Protein AF-A0A951QG27-F1 (afdb_monomer_lite)

InterPro domains:
  IPR000595 Cyclic nucleotide-binding domain [PF00027] (158-244)
  IPR000595 Cyclic nucleotide-binding domain [PS50042] (150-240)
  IPR000595 Cyclic nucleotide-binding domain [SM00100] (140-259)
  IPR000595 Cyclic nucleotide-binding domain [cd00038] (150-251)
  IPR002645 STAS domain [PF01740] (6-98)
  IPR002645 STAS domain [PS50801] (1-115)
  IPR014710 RmlC-like jelly roll fold [G3DSA:2.60.120.10] (129-272)
  IPR018490 Cyclic nucleotide-binding domain superfamily [SSF51206] (145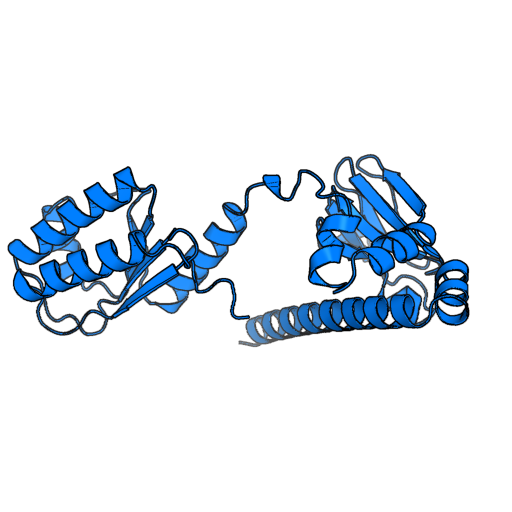-258)
  IPR036513 STAS domain superfamily [G3DSA:3.30.750.24] (1-121)
  IPR036513 STAS domain superfamily [SSF52091] (5-116)
  IPR052706 Membrane-associated Transporter-like [PTHR43310] (3-253)

Foldseek 3Di:
DPQPCQQEAEDEDAEEDAQVNLVVVVVVVVCSCPDPPTDHHAEYEYECQHYPYYDPRSLVSLVVVLVVCVVSNHAYEYECDDPRRVVSNVVSVSDDVPDPRYHYDHHDVVSVVVVVVVVVPVVDCVLLPFPPVLVVCCVLDVDSVLSVVLVVQKDKDWDAAFDWPDAAQAWLQKKKAFRHFKKWWWAQDPPRDIDTDDIDGHGDIDSPVCLVVRGGHNTIIGTHHGTMMIIGGPVSLVVCCVPPVVSSVSVVVVVVVNVVVVVVVVVVVVVVVVD

Sequence (275 aa):
MRTEGDQIYILELQGFLFFGTANKLLNQIRQRLSHPDLLPLKFLVFSFRAVTGLDSSAVLSFTKLKQIAQQQQLTLVFTHLSPTIQQQLQQGSVLQAEDALCQVFPDLDRGIEWCEEKILE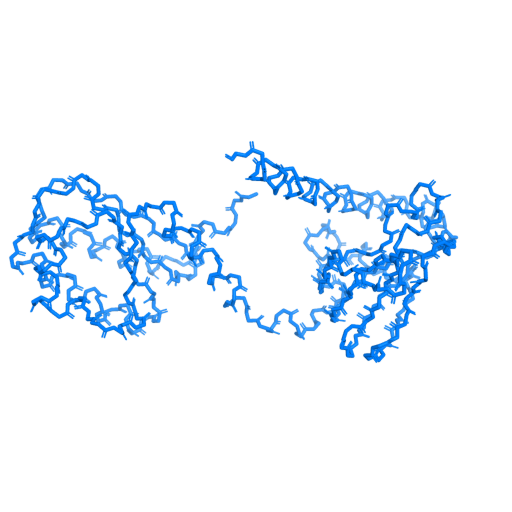DIPQRRRRALPLALQLDNLFTNTAHISGFMDYLEELDLEAGQLLFGQGDSADFLYLIEVGEVTLSSALETNQTRRLQSLGAGNLVGEMEFYLRAPHPTSAVVDQPSTLYRLSQDAAQDMRQKHPEIAATFQEFVIGTLSDRLTLTYRQVGELLQ

Structure (mmCIF, N/CA/C/O backbone):
data_AF-A0A951QG27-F1
#
_entry.id   AF-A0A951QG27-F1
#
loop_
_atom_site.group_PDB
_atom_site.id
_atom_site.type_symbol
_atom_site.label_atom_id
_atom_site.label_alt_id
_atom_site.label_comp_id
_atom_site.label_asym_id
_atom_site.label_entity_id
_atom_site.label_seq_id
_atom_site.pdbx_PDB_ins_code
_atom_site.Cartn_x
_atom_site.Cartn_y
_atom_site.Cartn_z
_atom_site.occupancy
_atom_site.B_iso_or_equiv
_atom_site.auth_seq_id
_atom_site.auth_comp_id
_atom_site.auth_asym_id
_atom_site.auth_atom_id
_atom_site.pdbx_PDB_model_num
ATOM 1 N N . MET A 1 1 ? 5.794 10.151 2.782 1.00 31.00 1 MET A N 1
ATOM 2 C CA . MET A 1 1 ? 4.793 9.785 3.814 1.00 31.00 1 MET A CA 1
ATOM 3 C C . MET A 1 1 ? 3.955 10.995 4.251 1.00 31.00 1 MET A C 1
ATOM 5 O O . MET A 1 1 ? 4.067 11.435 5.387 1.00 31.00 1 MET A O 1
ATOM 9 N N . ARG A 1 2 ? 3.147 11.593 3.363 1.00 29.91 2 ARG A N 1
ATOM 10 C CA . ARG A 1 2 ? 2.267 12.730 3.730 1.00 29.91 2 ARG A CA 1
ATOM 11 C C . ARG A 1 2 ? 0.827 12.617 3.218 1.00 29.91 2 ARG A C 1
ATOM 13 O O . ARG A 1 2 ? 0.026 13.471 3.552 1.00 29.91 2 ARG A O 1
ATOM 20 N N . THR A 1 3 ? 0.499 11.576 2.456 1.00 35.25 3 THR A N 1
ATOM 21 C CA . THR A 1 3 ? -0.775 11.466 1.725 1.00 35.25 3 THR A CA 1
ATOM 22 C C . THR A 1 3 ? -1.790 10.513 2.373 1.00 35.25 3 THR A C 1
ATOM 24 O O . THR A 1 3 ? -2.962 10.547 2.019 1.00 35.25 3 THR A O 1
ATOM 27 N N . GLU A 1 4 ? -1.381 9.682 3.338 1.00 45.66 4 GLU A N 1
ATOM 28 C CA . GLU A 1 4 ? -2.272 8.701 3.996 1.00 45.66 4 GLU A CA 1
ATOM 29 C C . GLU A 1 4 ? -2.943 9.249 5.269 1.00 45.66 4 GLU A C 1
ATOM 31 O O . GLU A 1 4 ? -4.034 8.811 5.634 1.00 45.66 4 GLU A O 1
ATOM 36 N N . GLY A 1 5 ? -2.367 10.294 5.877 1.00 51.66 5 GLY A N 1
ATOM 37 C CA . GLY A 1 5 ? -2.922 10.963 7.060 1.00 51.66 5 GLY A CA 1
ATOM 38 C C . GLY A 1 5 ? -4.223 11.741 6.818 1.00 51.66 5 GLY A C 1
ATOM 39 O O . GLY A 1 5 ? -4.834 12.196 7.778 1.00 51.66 5 GLY A O 1
ATOM 40 N N . ASP A 1 6 ? -4.679 11.883 5.569 1.00 65.50 6 ASP A N 1
ATOM 41 C CA . ASP A 1 6 ? -5.888 12.650 5.249 1.00 65.50 6 ASP A CA 1
ATOM 42 C C . ASP A 1 6 ? -7.189 11.856 5.463 1.00 65.50 6 ASP A C 1
ATOM 44 O O . ASP A 1 6 ? -8.241 12.467 5.649 1.00 65.50 6 ASP A O 1
ATOM 48 N N . GLN A 1 7 ? -7.157 10.516 5.484 1.00 81.25 7 GLN A N 1
ATOM 49 C CA . GLN A 1 7 ? -8.352 9.673 5.702 1.00 81.25 7 GLN A CA 1
ATOM 50 C C . GLN A 1 7 ? -8.583 9.297 7.178 1.00 81.25 7 GLN A C 1
ATOM 52 O O . GLN A 1 7 ? -9.670 8.824 7.529 1.00 81.25 7 GLN A O 1
ATOM 57 N N . ILE A 1 8 ? -7.582 9.523 8.036 1.00 87.62 8 ILE A N 1
ATOM 58 C CA . ILE A 1 8 ? -7.634 9.309 9.486 1.00 87.62 8 ILE A CA 1
ATOM 59 C C . ILE A 1 8 ? -7.719 10.676 10.159 1.00 87.62 8 ILE A C 1
ATOM 61 O O . ILE A 1 8 ? -6.852 11.522 9.966 1.00 87.62 8 ILE A O 1
ATOM 65 N N . TYR A 1 9 ? -8.739 10.905 10.984 1.00 88.44 9 TYR A N 1
ATOM 66 C CA . TYR A 1 9 ? -8.825 12.133 11.771 1.00 88.44 9 TYR A CA 1
ATOM 67 C C . TYR A 1 9 ? -8.685 11.847 13.259 1.00 88.44 9 TYR A C 1
ATOM 69 O O . TYR A 1 9 ? -9.564 11.249 13.881 1.00 88.44 9 TYR A O 1
ATOM 77 N N . ILE A 1 10 ? -7.553 12.285 13.811 1.00 89.12 10 ILE A N 1
ATOM 78 C CA . ILE A 1 10 ? -7.178 12.080 15.208 1.00 89.12 10 ILE A CA 1
ATOM 79 C C . ILE A 1 10 ? -7.663 13.264 16.045 1.00 89.12 10 ILE A C 1
ATOM 81 O O . ILE A 1 10 ? -7.406 14.427 15.731 1.00 89.12 10 ILE A O 1
ATOM 85 N N . LEU A 1 11 ? -8.364 12.953 17.129 1.00 88.31 11 LEU A N 1
ATOM 86 C CA . LEU A 1 11 ? -8.966 13.895 18.058 1.00 88.31 11 LEU A CA 1
ATOM 87 C C . LEU A 1 11 ? -8.449 13.600 19.464 1.00 88.31 11 LEU A C 1
ATOM 89 O O . LEU A 1 11 ? -8.812 12.604 20.096 1.00 88.31 11 LEU A O 1
ATOM 93 N N . GLU A 1 12 ? -7.600 14.491 19.964 1.00 88.12 12 GLU A N 1
ATOM 94 C CA . GLU A 1 12 ? -7.117 14.436 21.339 1.00 88.12 12 GLU A CA 1
ATOM 95 C C . GLU A 1 12 ? -8.136 15.075 22.277 1.00 88.12 12 GLU A C 1
ATOM 97 O O . GLU A 1 12 ? -8.367 16.287 22.257 1.00 88.12 12 GLU A O 1
ATOM 102 N N . LEU A 1 13 ? -8.770 14.248 23.104 1.00 89.88 13 LEU A N 1
ATOM 103 C CA . LEU A 1 13 ? -9.761 14.699 24.066 1.00 89.88 13 LEU A CA 1
ATOM 104 C C . LEU A 1 13 ? -9.081 14.979 25.406 1.00 89.88 13 LEU A C 1
ATOM 106 O O . LEU A 1 13 ? -8.191 14.248 25.844 1.00 89.88 13 LEU A O 1
ATOM 110 N N . GLN A 1 14 ? -9.507 16.053 26.066 1.00 89.00 14 GLN A N 1
ATOM 111 C CA . GLN A 1 14 ? -8.873 16.525 27.293 1.00 89.00 14 GLN A CA 1
ATOM 112 C C . GLN A 1 14 ? -9.911 16.956 28.329 1.00 89.00 14 GLN A C 1
ATOM 114 O O . GLN A 1 14 ? -10.950 17.533 27.995 1.00 89.00 14 GLN A O 1
ATOM 119 N N . GLY A 1 15 ? -9.590 16.714 29.599 1.00 90.81 15 GLY A N 1
ATOM 120 C CA . GLY A 1 15 ? -10.392 17.123 30.746 1.00 90.81 15 GLY A CA 1
ATOM 121 C C . GLY A 1 15 ? -11.664 16.296 30.928 1.00 90.81 15 GLY A C 1
ATOM 122 O O . GLY A 1 15 ? -11.756 15.144 30.510 1.00 90.81 15 GLY A O 1
ATOM 123 N N . PHE A 1 16 ? -12.651 16.887 31.597 1.00 90.56 16 PHE A N 1
ATOM 124 C CA . PHE A 1 16 ? -13.955 16.262 31.790 1.00 90.56 16 PHE A CA 1
ATOM 125 C C . PHE A 1 16 ? -14.856 16.561 30.587 1.00 90.56 16 PHE A C 1
ATOM 127 O O . PHE A 1 16 ? -15.031 17.727 30.221 1.00 90.56 16 PHE A O 1
ATOM 134 N N . LEU A 1 17 ? -15.438 15.530 29.968 1.00 88.62 17 LEU A N 1
ATOM 135 C CA . LEU A 1 17 ? -16.300 15.710 28.801 1.00 88.62 17 LEU A CA 1
ATOM 136 C C . LEU A 1 17 ? -17.766 15.821 29.220 1.00 88.62 17 LEU A C 1
ATOM 138 O O . LEU A 1 17 ? -18.314 14.966 29.913 1.00 88.62 17 LEU A O 1
ATOM 142 N N . PHE A 1 18 ? -18.398 16.879 28.727 1.00 85.00 18 PHE A N 1
ATOM 143 C CA . PHE A 1 18 ? -19.802 17.216 28.932 1.00 85.00 18 PHE A CA 1
ATOM 144 C C . PHE A 1 18 ? -20.379 17.812 27.642 1.00 85.00 18 PHE A C 1
ATOM 146 O O . PHE A 1 18 ? -19.660 18.003 26.655 1.00 85.00 18 PHE A O 1
ATOM 153 N N . PHE A 1 19 ? -21.666 18.155 27.652 1.00 69.50 19 PHE A N 1
ATOM 154 C CA . PHE A 1 19 ? -22.431 18.641 26.498 1.00 69.50 19 PHE A CA 1
ATOM 155 C C . PHE A 1 19 ? -21.700 19.681 25.637 1.00 69.50 19 PHE A C 1
ATOM 157 O O . PHE A 1 19 ? -21.705 19.585 24.412 1.00 69.50 19 PHE A O 1
ATOM 164 N N . GLY A 1 20 ? -21.059 20.676 26.258 1.00 68.00 20 GLY A N 1
ATOM 165 C CA . GLY A 1 20 ? -20.381 21.759 25.542 1.00 68.00 20 GLY A CA 1
ATOM 166 C C . GLY A 1 20 ? -19.172 21.274 24.743 1.00 68.00 20 GLY A C 1
ATOM 167 O O . GLY A 1 20 ? -19.033 21.601 23.565 1.00 68.00 20 GLY A O 1
ATOM 168 N N . THR A 1 21 ? -18.319 20.462 25.364 1.00 74.81 21 THR A N 1
ATOM 169 C CA . THR A 1 21 ? -17.126 19.897 24.718 1.00 74.81 21 THR A CA 1
ATOM 170 C C . THR A 1 21 ? -17.515 18.865 23.661 1.00 74.81 21 THR A C 1
ATOM 172 O O . THR A 1 21 ? -16.974 18.873 22.558 1.00 74.81 21 THR A O 1
ATOM 175 N N . ALA A 1 22 ? -18.523 18.038 23.945 1.00 73.94 22 ALA A N 1
ATOM 176 C CA . ALA A 1 22 ? -18.978 17.003 23.025 1.00 73.94 22 ALA A CA 1
ATOM 177 C C . ALA A 1 22 ? -19.732 17.567 21.801 1.00 73.94 22 ALA A C 1
ATOM 179 O O . ALA A 1 22 ? -19.586 17.052 20.695 1.00 73.94 22 ALA A O 1
ATOM 180 N N . ASN A 1 23 ? -20.474 18.672 21.943 1.00 71.69 23 ASN A N 1
ATOM 181 C CA . ASN A 1 23 ? -21.065 19.357 20.786 1.00 71.69 23 ASN A CA 1
ATOM 182 C C . ASN A 1 23 ? -20.024 20.071 19.924 1.00 71.69 23 ASN A C 1
ATOM 184 O O . ASN A 1 23 ? -20.163 20.085 18.702 1.00 71.69 23 ASN A O 1
ATOM 188 N N . LYS A 1 24 ? -18.983 20.656 20.532 1.00 75.50 24 LYS A N 1
ATOM 189 C CA . LYS A 1 24 ? -17.853 21.205 19.768 1.00 75.50 24 LYS A CA 1
ATOM 190 C C . LYS A 1 24 ? -17.183 20.110 18.940 1.00 75.50 24 LYS A C 1
ATOM 192 O O . LYS A 1 24 ? -16.991 20.312 17.746 1.00 75.50 24 LYS A O 1
ATOM 197 N N . LEU A 1 25 ? -16.948 18.944 19.545 1.00 80.06 25 LEU A N 1
ATOM 198 C CA . LEU A 1 25 ? -16.434 17.755 18.866 1.00 80.06 25 LEU A CA 1
ATOM 199 C C . LEU A 1 25 ? -17.327 17.343 17.683 1.00 80.06 25 LEU A C 1
ATOM 201 O O . LEU A 1 25 ? -16.844 17.207 16.563 1.00 80.06 25 LEU A O 1
ATOM 205 N N . LEU A 1 26 ? -18.641 17.216 17.897 1.00 78.00 26 LEU A N 1
ATOM 206 C CA . LEU A 1 26 ? -19.592 16.877 16.830 1.00 78.00 26 LEU A CA 1
ATOM 207 C C . LEU A 1 26 ? -19.578 17.891 15.678 1.00 78.00 26 LEU A C 1
ATOM 209 O O . LEU A 1 26 ? -19.613 17.497 14.513 1.00 78.00 26 LEU A O 1
ATOM 213 N N . ASN A 1 27 ? -19.528 19.189 15.982 1.00 78.94 27 ASN A N 1
ATOM 214 C CA . ASN A 1 27 ? -19.494 20.236 14.960 1.00 78.94 27 ASN A CA 1
ATOM 215 C C . ASN A 1 27 ? -18.178 20.228 14.176 1.00 78.94 27 ASN A C 1
ATOM 217 O O . ASN A 1 27 ? -18.207 20.347 12.954 1.00 78.94 27 ASN A O 1
ATOM 221 N N . GLN A 1 28 ? -17.050 20.027 14.858 1.00 83.19 28 GLN A N 1
ATOM 222 C CA . GLN A 1 28 ? -15.733 19.902 14.236 1.00 83.19 28 GLN A CA 1
ATOM 223 C C . GLN A 1 28 ? -15.680 18.708 13.273 1.00 83.19 28 GLN A C 1
ATOM 225 O O . GLN A 1 28 ? -15.223 18.843 12.140 1.00 83.19 28 GLN A O 1
ATOM 230 N N . ILE A 1 29 ? -16.227 17.559 13.682 1.00 83.19 29 ILE A N 1
ATOM 231 C CA . ILE A 1 29 ? -16.313 16.370 12.826 1.00 83.19 29 ILE A CA 1
ATOM 232 C C . ILE A 1 29 ? -17.214 16.639 11.616 1.00 83.19 29 ILE A C 1
ATOM 234 O O . ILE A 1 29 ? -16.824 16.345 10.491 1.00 83.19 29 ILE A O 1
ATOM 238 N N . ARG A 1 30 ? -18.389 17.254 11.808 1.00 81.44 30 ARG A N 1
ATOM 239 C CA . ARG A 1 30 ? -19.285 17.609 10.692 1.00 81.44 30 ARG A CA 1
ATOM 240 C C . ARG A 1 30 ? -18.613 18.530 9.679 1.00 81.44 30 ARG A C 1
ATOM 242 O O . ARG A 1 30 ? -18.735 18.282 8.486 1.00 81.44 30 ARG A O 1
ATOM 249 N N . GLN A 1 31 ? -17.884 19.544 10.147 1.00 80.81 31 GLN A N 1
ATOM 250 C CA . GLN A 1 31 ? -17.131 20.448 9.277 1.00 80.81 31 GLN A CA 1
ATOM 251 C C . GLN A 1 31 ? -16.061 19.700 8.475 1.00 80.81 31 GLN A C 1
ATOM 253 O O . GLN A 1 31 ? -15.964 19.903 7.265 1.00 80.81 31 GLN A O 1
ATOM 258 N N . ARG A 1 32 ? -15.310 18.793 9.119 1.00 80.69 32 ARG A N 1
ATOM 259 C CA . ARG A 1 32 ? -14.306 17.955 8.446 1.00 80.69 32 ARG A CA 1
ATOM 260 C C . ARG A 1 32 ? -14.928 17.039 7.392 1.00 80.69 32 ARG A C 1
ATOM 262 O O . ARG A 1 32 ? -14.339 16.884 6.325 1.00 80.69 32 ARG A O 1
ATOM 269 N N . LEU A 1 33 ? -16.091 16.451 7.669 1.00 79.19 33 LEU A N 1
ATOM 270 C CA . LEU A 1 33 ? -16.795 15.569 6.729 1.00 79.19 33 LEU A CA 1
ATOM 271 C C . LEU A 1 33 ? -17.355 16.319 5.514 1.00 79.19 33 LEU A C 1
ATOM 273 O O . LEU A 1 33 ? -17.446 15.742 4.438 1.00 79.19 33 LEU A O 1
ATOM 277 N N . SER A 1 34 ? -17.708 17.597 5.666 1.00 76.31 34 SER A N 1
ATOM 278 C CA . SER A 1 34 ? -18.224 18.432 4.574 1.00 76.31 34 SER A CA 1
ATOM 279 C C . SER A 1 34 ? -17.146 19.162 3.763 1.00 76.31 34 SER A C 1
ATOM 281 O O . SER A 1 34 ? -17.493 19.963 2.897 1.00 76.31 34 SER A O 1
ATOM 283 N N . HIS A 1 35 ? -15.859 18.965 4.065 1.00 73.69 35 HIS A N 1
ATOM 284 C CA . HIS A 1 35 ? -14.785 19.724 3.424 1.00 73.69 35 HIS A CA 1
ATOM 285 C C . HIS A 1 35 ? -14.515 19.199 1.998 1.00 73.69 35 HIS A C 1
ATOM 287 O O . HIS A 1 35 ? -14.105 18.047 1.867 1.00 73.69 35 HIS A O 1
ATOM 293 N N . PRO A 1 36 ? -14.705 20.011 0.938 1.00 67.12 36 PRO A N 1
ATOM 294 C CA . PRO A 1 36 ? -14.679 19.535 -0.450 1.00 67.12 36 PRO A CA 1
ATOM 295 C C . PRO A 1 36 ? -13.280 19.150 -0.952 1.00 67.12 36 PRO A C 1
ATOM 297 O O . PRO A 1 36 ? -13.162 18.262 -1.787 1.00 67.12 36 PRO A O 1
ATOM 300 N N . ASP A 1 37 ? -12.230 19.786 -0.423 1.00 70.38 37 ASP A N 1
ATOM 301 C CA . ASP A 1 37 ? -10.850 19.588 -0.899 1.00 70.38 37 ASP A CA 1
ATOM 302 C C . ASP A 1 37 ? -10.087 18.464 -0.175 1.00 70.38 37 ASP A C 1
ATOM 304 O O . ASP A 1 37 ? -8.906 18.251 -0.437 1.00 70.38 37 ASP A O 1
ATOM 308 N N . LEU A 1 38 ? -10.728 17.769 0.772 1.00 66.94 38 LEU A N 1
ATOM 309 C CA . LEU A 1 38 ? -10.090 16.711 1.557 1.00 66.94 38 LEU A CA 1
ATOM 310 C C . LEU A 1 38 ? -10.612 15.340 1.143 1.00 66.94 38 LEU A C 1
ATOM 312 O O . LEU A 1 38 ? -11.786 15.182 0.809 1.00 66.94 38 LEU A O 1
ATOM 316 N N . LEU A 1 39 ? -9.752 14.324 1.244 1.00 69.06 39 LEU A N 1
ATOM 317 C CA . LEU A 1 39 ? -10.176 12.945 1.030 1.00 69.06 39 LEU A CA 1
ATOM 318 C C . LEU A 1 39 ? -11.328 12.573 1.988 1.00 69.06 39 LEU A C 1
ATOM 320 O O . LEU A 1 39 ? -11.342 13.039 3.144 1.00 69.06 39 LEU A O 1
ATOM 324 N N . PRO A 1 40 ? -12.283 11.733 1.530 1.00 78.12 40 PRO A N 1
ATOM 325 C CA . PRO A 1 40 ? -13.331 11.191 2.381 1.00 78.12 40 PRO A CA 1
ATOM 326 C C . PRO A 1 40 ? -12.720 10.515 3.600 1.00 78.12 40 PRO A C 1
ATOM 328 O O . PRO A 1 40 ? -11.791 9.715 3.486 1.00 78.12 40 PRO A O 1
ATOM 331 N N . LEU A 1 41 ? -13.230 10.862 4.775 1.00 85.56 41 LEU A N 1
ATOM 332 C CA . LEU A 1 41 ? -12.755 10.260 6.006 1.00 85.56 41 LEU A CA 1
ATOM 333 C C . LEU A 1 41 ? -13.144 8.777 6.038 1.00 85.56 41 LEU A C 1
ATOM 335 O O . LEU A 1 41 ? -14.235 8.432 5.593 1.00 85.56 41 LEU A O 1
ATOM 339 N N . LYS A 1 42 ? -12.285 7.922 6.595 1.00 88.19 42 LYS A N 1
ATOM 340 C CA . LYS A 1 42 ? -12.616 6.521 6.901 1.00 88.19 42 LYS A CA 1
ATOM 341 C C . LYS A 1 42 ? -12.594 6.239 8.400 1.00 88.19 42 LYS A C 1
ATOM 343 O O . LYS A 1 42 ? -13.444 5.503 8.899 1.00 88.19 42 LYS A O 1
ATOM 348 N N . PHE A 1 43 ? -11.667 6.869 9.125 1.00 92.19 43 PHE A N 1
ATOM 349 C CA . PHE A 1 43 ? -11.437 6.603 10.544 1.00 92.19 43 PHE A CA 1
ATOM 350 C C . PHE A 1 43 ? -11.475 7.887 11.373 1.00 92.19 43 PHE A C 1
ATOM 352 O O . PHE A 1 43 ? -10.839 8.887 11.032 1.00 92.19 43 PHE A O 1
ATOM 359 N N . LEU A 1 44 ? -12.200 7.844 12.491 1.00 92.75 44 LEU A N 1
ATOM 360 C CA . LEU A 1 44 ? -12.149 8.850 13.553 1.00 92.75 44 LEU A CA 1
ATOM 361 C C . LEU A 1 44 ? -11.473 8.236 14.773 1.00 92.75 44 LEU A C 1
ATOM 363 O O . LEU A 1 44 ? -12.027 7.319 15.374 1.00 92.75 44 LEU A O 1
ATOM 367 N N . VAL A 1 45 ? -10.308 8.754 15.154 1.00 94.06 45 VAL A N 1
ATOM 368 C CA . VAL A 1 45 ? -9.524 8.229 16.276 1.00 94.06 45 VAL A CA 1
ATOM 369 C C . VAL A 1 45 ? -9.633 9.181 17.459 1.00 94.06 45 VAL A C 1
ATOM 371 O O . VAL A 1 45 ? -9.260 10.345 17.359 1.00 94.06 45 VAL A O 1
ATOM 374 N N . PHE A 1 46 ? -10.124 8.699 18.596 1.00 94.56 46 PHE A N 1
ATOM 375 C CA . PHE A 1 46 ? -10.277 9.474 19.824 1.00 94.56 46 PHE A CA 1
ATOM 376 C C . PHE A 1 46 ? -9.250 9.030 20.856 1.00 94.56 46 PHE A C 1
ATOM 378 O O . PHE A 1 46 ? -9.298 7.896 21.334 1.00 94.56 46 PHE A O 1
ATOM 385 N N . SER A 1 47 ? -8.368 9.944 21.251 1.00 93.50 47 SER A N 1
ATOM 386 C CA . SER A 1 47 ? -7.449 9.715 22.363 1.00 93.50 47 SER A CA 1
ATOM 387 C C . SER A 1 47 ? -8.063 10.207 23.669 1.00 93.50 47 SER A C 1
ATOM 389 O O . SER A 1 47 ? -8.305 11.403 23.833 1.00 93.50 47 SER A O 1
ATOM 391 N N . PHE A 1 48 ? -8.294 9.285 24.610 1.00 94.81 48 PHE A N 1
ATOM 392 C CA . PHE A 1 48 ? -8.809 9.579 25.954 1.00 94.81 48 PHE A CA 1
ATOM 393 C C . PHE A 1 48 ? -7.703 9.756 27.002 1.00 94.81 48 PHE A C 1
ATOM 395 O O . PHE A 1 48 ? -7.993 9.863 28.192 1.00 94.81 48 PHE A O 1
ATOM 402 N N . ARG A 1 49 ? -6.433 9.843 26.580 1.00 92.19 49 ARG A N 1
ATOM 403 C CA . ARG A 1 49 ? -5.264 9.882 27.477 1.00 92.19 49 ARG A CA 1
ATOM 404 C C . ARG A 1 49 ? -5.359 10.958 28.563 1.00 92.19 49 ARG A C 1
ATOM 406 O O . ARG A 1 49 ? -4.913 10.735 29.684 1.00 92.19 49 ARG A O 1
ATOM 413 N N . ALA A 1 50 ? -5.923 12.118 28.230 1.00 90.81 50 ALA A N 1
ATOM 414 C CA . ALA A 1 50 ? -6.082 13.250 29.140 1.00 90.81 50 ALA A CA 1
ATOM 415 C C . ALA A 1 50 ? -7.537 13.453 29.608 1.00 90.81 50 ALA A C 1
ATOM 417 O O . ALA A 1 50 ? -7.865 14.514 30.145 1.00 90.81 50 ALA A O 1
ATOM 418 N N . VAL A 1 51 ? -8.421 12.470 29.398 1.00 94.00 51 VAL A N 1
ATOM 419 C CA . VAL A 1 51 ? -9.829 12.544 29.804 1.00 94.00 51 VAL A CA 1
ATOM 420 C C . VAL A 1 51 ? -9.993 12.018 31.222 1.00 94.00 51 VAL A C 1
ATOM 422 O O . VAL A 1 51 ? -9.622 10.891 31.538 1.00 94.00 51 VAL A O 1
ATOM 425 N N . THR A 1 52 ? -10.592 12.834 32.085 1.00 92.69 52 THR A N 1
ATOM 426 C CA . THR A 1 52 ? -10.779 12.499 33.504 1.00 92.69 52 THR A CA 1
ATOM 427 C C . THR A 1 52 ? -12.145 11.885 33.804 1.00 92.69 52 THR A C 1
ATOM 429 O O . THR A 1 52 ? -12.310 11.244 34.840 1.00 92.69 52 THR A O 1
ATOM 432 N N . GLY A 1 53 ? -13.125 12.048 32.910 1.00 91.75 53 GLY A N 1
ATOM 433 C CA . GLY A 1 53 ? -14.457 11.463 33.051 1.00 91.75 53 GLY A CA 1
ATOM 434 C C . GLY A 1 53 ? -15.458 11.945 32.001 1.00 91.75 53 GLY A C 1
ATOM 435 O O . GLY A 1 53 ? -15.169 12.847 31.210 1.00 91.75 53 GLY A O 1
ATOM 436 N N . LEU A 1 54 ? -16.641 11.326 32.018 1.00 92.81 54 LEU A N 1
ATOM 437 C CA . LEU A 1 54 ? -17.785 11.629 31.157 1.00 92.81 54 LEU A CA 1
ATOM 438 C C . LEU A 1 54 ? -19.047 11.847 31.999 1.00 92.81 54 LEU A C 1
ATOM 440 O O . LEU A 1 54 ? -19.273 11.125 32.977 1.00 92.81 54 LEU A O 1
ATOM 444 N N . ASP A 1 55 ? -19.916 12.760 31.565 1.00 90.88 55 ASP A N 1
ATOM 445 C CA . ASP A 1 55 ? -21.313 12.795 32.005 1.00 90.88 55 ASP A CA 1
ATOM 446 C C . ASP A 1 55 ? -22.265 12.107 31.005 1.00 90.88 55 ASP A C 1
ATOM 448 O O . ASP A 1 55 ? -21.885 11.688 29.906 1.00 90.88 55 ASP A O 1
ATOM 452 N N . SER A 1 56 ? -23.543 12.003 31.378 1.00 88.44 56 SER A N 1
ATOM 453 C CA . SER A 1 56 ? -24.582 11.408 30.528 1.00 88.44 56 SER A CA 1
ATOM 454 C C . SER A 1 56 ? -24.766 12.152 29.200 1.00 88.44 56 SER A C 1
ATOM 456 O O . SER A 1 56 ? -25.098 11.542 28.184 1.00 88.44 56 SER A O 1
ATOM 458 N N . SER A 1 57 ? -24.518 13.461 29.170 1.00 87.88 57 SER A N 1
ATOM 459 C CA . SER A 1 57 ? -24.671 14.282 27.969 1.00 87.88 57 SER A CA 1
ATOM 460 C C . SER A 1 57 ? -23.548 14.053 26.947 1.00 87.88 57 SER A C 1
ATOM 462 O O . SER A 1 57 ? -23.802 14.043 25.736 1.00 87.88 57 SER A O 1
ATOM 464 N N . ALA A 1 58 ? -22.324 13.790 27.409 1.00 88.94 58 ALA A N 1
ATOM 465 C CA . ALA A 1 58 ? -21.210 13.375 26.566 1.00 88.94 58 ALA A CA 1
ATOM 466 C C . ALA A 1 58 ? -21.464 11.986 25.966 1.00 88.94 58 ALA A C 1
ATOM 468 O O . ALA A 1 58 ? -21.294 11.804 24.760 1.00 88.94 58 ALA A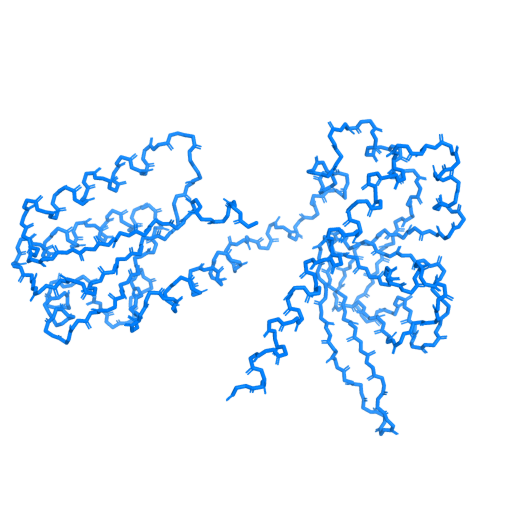 O 1
ATOM 469 N N . VAL A 1 59 ? -21.971 11.039 26.763 1.00 90.06 59 VAL A N 1
ATOM 470 C CA . VAL A 1 59 ? -22.352 9.698 26.282 1.00 90.06 59 VAL A CA 1
ATOM 471 C C . VAL A 1 59 ? -23.417 9.778 25.179 1.00 90.06 59 VAL A C 1
ATOM 473 O O . VAL A 1 59 ? -23.268 9.161 24.121 1.00 90.06 59 VAL A O 1
ATOM 476 N N . LEU A 1 60 ? -24.452 10.609 25.355 1.00 84.25 60 LEU A N 1
ATOM 477 C CA . LEU A 1 60 ? -25.462 10.855 24.315 1.00 84.25 60 LEU A CA 1
ATOM 478 C C . LEU A 1 60 ? -24.860 11.454 23.036 1.00 84.25 60 LEU A C 1
ATOM 480 O O . LEU A 1 60 ? -25.324 11.169 21.932 1.00 84.25 60 LEU A O 1
ATOM 484 N N . SER A 1 61 ? -23.823 12.280 23.163 1.00 86.06 61 SER A N 1
ATOM 485 C CA . SER A 1 61 ? -23.145 12.883 22.013 1.00 86.06 61 SER A CA 1
ATOM 486 C C . SER A 1 61 ? -22.342 11.848 21.223 1.00 86.06 61 SER A C 1
ATOM 488 O O . SER A 1 61 ? -22.441 11.821 19.999 1.00 86.06 61 SER A O 1
ATOM 490 N N . PHE A 1 62 ? -21.638 10.936 21.900 1.00 89.00 62 PHE A N 1
ATOM 491 C CA . PHE A 1 62 ? -20.991 9.793 21.245 1.00 89.00 62 PHE A CA 1
ATOM 492 C C . PHE A 1 62 ? -22.001 8.810 20.643 1.00 89.00 62 PHE A C 1
ATOM 494 O O . PHE A 1 62 ? -21.750 8.247 19.584 1.00 89.00 62 PHE A O 1
ATOM 501 N N . THR A 1 63 ? -23.182 8.668 21.249 1.00 88.19 63 THR A N 1
ATOM 502 C CA . THR A 1 63 ? -24.278 7.872 20.672 1.00 88.19 63 THR A CA 1
ATOM 503 C C . THR A 1 63 ? -24.740 8.464 19.337 1.00 88.19 63 THR A C 1
ATOM 505 O O . THR A 1 63 ? -24.867 7.753 18.343 1.00 88.19 63 THR A O 1
ATOM 508 N N . LYS A 1 64 ? -24.924 9.790 19.272 1.00 84.38 64 LYS A N 1
ATOM 509 C CA . LYS A 1 64 ? -25.226 10.494 18.013 1.00 84.38 64 LYS A CA 1
ATOM 510 C C . LYS A 1 64 ? -24.079 10.386 17.011 1.00 84.38 64 LYS A C 1
ATOM 512 O O . LYS A 1 64 ? -24.326 10.255 15.817 1.00 84.38 64 LYS A O 1
ATOM 517 N N . LEU A 1 65 ? -22.834 10.436 17.484 1.00 86.81 65 LEU A N 1
ATOM 518 C CA . LEU A 1 65 ? -21.662 10.282 16.629 1.00 86.81 65 LEU A CA 1
ATOM 519 C C . LEU A 1 65 ? -21.613 8.896 15.987 1.00 86.81 65 LEU A C 1
ATOM 521 O O . LEU A 1 65 ? -21.397 8.807 14.785 1.00 86.81 65 LEU A O 1
ATOM 525 N N . LYS A 1 66 ? -21.901 7.841 16.754 1.00 88.50 66 LYS A N 1
ATOM 526 C CA . LYS A 1 66 ? -22.028 6.472 16.245 1.00 88.50 66 LYS A CA 1
ATOM 527 C C . LYS A 1 66 ? -23.082 6.372 15.140 1.00 88.50 66 LYS A C 1
ATOM 529 O O . LYS A 1 66 ? -22.823 5.779 14.102 1.00 88.50 66 LYS A O 1
ATOM 534 N N . GLN A 1 67 ? -24.236 7.021 15.309 1.00 85.38 67 GLN A N 1
ATOM 535 C CA . GLN A 1 67 ? -25.276 7.063 14.270 1.00 85.38 67 GLN A CA 1
ATOM 536 C C . GLN A 1 67 ? -24.802 7.764 12.987 1.00 85.38 67 GLN A C 1
ATOM 538 O O . GLN A 1 67 ? -25.062 7.277 11.890 1.00 85.38 67 GLN A O 1
ATOM 543 N N . ILE A 1 68 ? -24.088 8.890 13.112 1.00 83.81 68 ILE A N 1
ATOM 544 C CA . ILE A 1 68 ? -23.504 9.598 11.960 1.00 83.81 68 ILE A CA 1
ATOM 545 C C . ILE A 1 68 ? -22.452 8.719 11.278 1.00 83.81 68 ILE A C 1
ATOM 547 O O . ILE A 1 68 ? -22.454 8.602 10.056 1.00 83.81 68 ILE A O 1
ATOM 551 N N . ALA A 1 69 ? -21.584 8.081 12.063 1.00 86.00 69 ALA A N 1
ATOM 552 C CA . ALA A 1 69 ? -20.542 7.195 11.566 1.00 86.00 69 ALA A CA 1
ATOM 553 C C . ALA A 1 69 ? -21.134 6.029 10.770 1.00 86.00 69 ALA A C 1
ATOM 555 O O . ALA A 1 69 ? -20.686 5.755 9.664 1.00 86.00 69 ALA A O 1
ATOM 556 N N . GLN A 1 70 ? -22.221 5.430 11.261 1.00 86.56 70 GLN A N 1
ATOM 557 C CA . GLN A 1 70 ? -22.927 4.361 10.561 1.00 86.56 70 GLN A CA 1
ATOM 558 C C . GLN A 1 70 ? -23.501 4.815 9.209 1.00 86.56 70 GLN A C 1
ATOM 560 O O . GLN A 1 70 ? -23.404 4.088 8.224 1.00 86.56 70 GLN A O 1
ATOM 565 N N . GLN A 1 71 ? -24.081 6.018 9.140 1.00 80.44 71 GLN A N 1
ATOM 566 C CA . GLN A 1 71 ? -24.627 6.575 7.894 1.00 80.44 71 GLN A CA 1
ATOM 567 C C . GLN A 1 71 ? -23.541 6.911 6.867 1.00 80.44 71 GLN A C 1
ATOM 569 O O . GLN A 1 71 ? -23.781 6.807 5.668 1.00 80.44 71 GLN A O 1
ATOM 574 N N . GLN A 1 72 ? -22.368 7.328 7.341 1.00 79.62 72 GLN A N 1
ATOM 575 C CA . GLN A 1 72 ? -21.235 7.757 6.519 1.00 79.62 72 GLN A CA 1
ATOM 576 C C . GLN A 1 72 ? -20.191 6.646 6.313 1.00 79.62 72 GLN A C 1
ATOM 578 O O . GLN A 1 72 ? -19.142 6.911 5.740 1.00 79.62 72 GLN A O 1
ATOM 583 N N . GLN A 1 73 ? -20.464 5.421 6.783 1.00 85.88 73 GLN A N 1
ATOM 584 C CA . GLN A 1 73 ? -19.550 4.269 6.726 1.00 85.88 73 GLN A CA 1
ATOM 585 C C . GLN A 1 73 ? -18.163 4.549 7.342 1.00 85.88 73 GLN A C 1
ATOM 587 O O . GLN A 1 73 ? -17.140 4.092 6.841 1.00 85.88 73 GLN A O 1
ATOM 592 N N . LEU A 1 74 ? -18.131 5.301 8.445 1.00 89.88 74 LEU A N 1
ATOM 593 C CA . LEU A 1 74 ? -16.917 5.633 9.192 1.00 89.88 74 LEU A CA 1
ATOM 594 C C . LEU A 1 74 ? -16.706 4.659 10.343 1.00 89.88 74 LEU A C 1
ATOM 596 O O . LEU A 1 74 ? -17.648 4.361 11.073 1.00 89.88 74 LEU A O 1
ATOM 600 N N . THR A 1 75 ? -15.459 4.272 10.589 1.00 93.25 75 THR A N 1
ATOM 601 C CA . THR A 1 75 ? -15.096 3.512 11.790 1.00 93.25 75 THR A CA 1
ATOM 602 C C . THR A 1 75 ? -14.644 4.459 12.901 1.00 93.25 75 THR A C 1
ATOM 604 O O . THR A 1 75 ? -13.842 5.372 12.680 1.00 93.25 75 THR A O 1
ATOM 607 N N . LEU A 1 76 ? -15.164 4.252 14.109 1.00 94.50 76 LEU A N 1
ATOM 608 C CA . LEU A 1 76 ? -14.771 4.975 15.314 1.00 94.50 76 LEU A CA 1
ATOM 609 C C . LEU A 1 76 ? -13.725 4.163 16.077 1.00 94.50 76 LEU A C 1
ATOM 611 O O . LEU A 1 76 ? -13.948 3.001 16.403 1.00 94.50 76 LEU A O 1
ATOM 615 N N . VAL A 1 77 ? -12.601 4.785 16.404 1.00 95.31 77 VAL A N 1
ATOM 616 C CA . VAL A 1 77 ? -11.487 4.146 17.100 1.00 95.31 77 VAL A CA 1
ATOM 617 C C . VAL A 1 77 ? -11.255 4.866 18.419 1.00 95.31 77 VAL A C 1
ATOM 619 O O . VAL A 1 77 ? -11.004 6.067 18.447 1.00 95.31 77 VAL A O 1
ATOM 622 N N . PHE A 1 78 ? -11.354 4.144 19.527 1.00 95.62 78 PHE A N 1
ATOM 623 C CA . PHE A 1 78 ? -11.192 4.678 20.874 1.00 95.62 78 PHE A CA 1
ATOM 624 C C . PHE A 1 78 ? -9.884 4.175 21.468 1.00 95.62 78 PHE A C 1
ATOM 626 O O . PHE A 1 78 ? -9.655 2.969 21.533 1.00 95.62 78 PHE A O 1
ATOM 633 N N . THR A 1 79 ? -9.042 5.089 21.940 1.00 95.12 79 THR A N 1
ATOM 634 C CA . THR A 1 79 ? -7.760 4.746 22.560 1.00 95.12 79 THR A CA 1
ATOM 635 C C . THR A 1 79 ? -7.679 5.303 23.973 1.00 95.12 79 THR A C 1
ATOM 637 O O . THR A 1 79 ? -8.305 6.321 24.282 1.00 95.12 79 THR A O 1
ATOM 640 N N . HIS A 1 80 ? -6.912 4.645 24.845 1.00 94.62 80 HIS A N 1
ATOM 641 C CA . HIS A 1 80 ? -6.698 5.069 26.235 1.00 94.62 80 HIS A CA 1
ATOM 642 C C . HIS A 1 80 ? -7.978 5.189 27.087 1.00 94.62 80 HIS A C 1
ATOM 644 O O . HIS A 1 80 ? -8.075 6.066 27.950 1.00 94.62 80 HIS A O 1
ATOM 650 N N . LEU A 1 81 ? -8.985 4.337 26.869 1.00 94.19 81 LEU A N 1
ATOM 651 C CA . LEU A 1 81 ? -10.170 4.338 27.732 1.00 94.19 81 LEU A CA 1
ATOM 652 C C . LEU A 1 81 ? -9.816 3.807 29.126 1.00 94.19 81 LEU A C 1
ATOM 654 O O . LEU A 1 81 ? -9.250 2.725 29.269 1.00 94.19 81 LEU A O 1
ATOM 658 N N . SER A 1 82 ? -10.209 4.538 30.169 1.00 94.50 82 SER A N 1
ATOM 659 C CA . SER A 1 82 ? -10.223 3.980 31.521 1.00 94.50 82 SER A CA 1
ATOM 660 C C . SER A 1 82 ? -11.381 2.980 31.669 1.00 94.50 82 SER A C 1
ATOM 662 O O . SER A 1 82 ? -12.408 3.143 30.999 1.00 94.50 82 SER A O 1
ATOM 664 N N . PRO A 1 83 ? -11.290 1.989 32.579 1.00 94.06 83 PRO A N 1
ATOM 665 C CA . PRO A 1 83 ? -12.367 1.018 32.791 1.00 94.06 83 PRO A CA 1
ATOM 666 C C . PRO A 1 83 ? -13.723 1.673 33.086 1.00 94.06 83 PRO A C 1
ATOM 668 O O . PRO A 1 83 ? -14.751 1.252 32.561 1.00 94.06 83 PRO A O 1
ATOM 671 N N . THR A 1 84 ? -13.721 2.757 33.868 1.00 94.19 84 THR A N 1
ATOM 672 C CA . THR A 1 84 ? -14.926 3.528 34.200 1.00 94.19 84 THR A CA 1
ATOM 673 C C . THR A 1 84 ? -15.551 4.165 32.962 1.00 94.19 84 THR A C 1
ATOM 675 O O . THR A 1 84 ? -16.753 4.041 32.741 1.00 94.19 84 THR A O 1
ATOM 678 N N . ILE A 1 85 ? -14.741 4.823 32.127 1.00 94.44 85 ILE A N 1
ATOM 679 C CA . ILE A 1 85 ? -15.211 5.485 30.905 1.00 94.44 85 ILE A CA 1
ATOM 680 C C . ILE A 1 85 ? -15.727 4.450 29.900 1.00 94.44 85 ILE A C 1
ATOM 682 O O . ILE A 1 85 ? -16.790 4.639 29.308 1.00 94.44 85 ILE A O 1
ATOM 686 N N . GLN A 1 86 ? -15.010 3.337 29.736 1.00 94.06 86 GLN A N 1
ATOM 687 C CA . GLN A 1 86 ? -15.435 2.242 28.869 1.00 94.06 86 GLN A CA 1
ATOM 688 C C . GLN A 1 86 ? -16.798 1.692 29.304 1.00 94.06 86 GLN A C 1
ATOM 690 O O . GLN A 1 86 ? -17.690 1.546 28.469 1.00 94.06 86 GLN A O 1
ATOM 695 N N . GLN A 1 87 ? -17.001 1.475 30.607 1.00 92.12 87 GLN A N 1
ATOM 696 C CA . GLN A 1 87 ? -18.280 1.022 31.152 1.00 92.12 87 GLN A CA 1
ATOM 697 C C . GLN A 1 87 ? -19.408 2.037 30.902 1.00 92.12 87 GLN A C 1
ATOM 699 O O . GLN A 1 87 ? -20.509 1.645 30.518 1.00 92.12 87 GLN A O 1
ATOM 704 N N . GLN A 1 88 ? -19.150 3.339 31.069 1.00 93.25 88 GLN A N 1
ATOM 705 C CA . GLN A 1 88 ? -20.139 4.387 30.784 1.00 93.25 88 GLN A CA 1
ATOM 706 C C . GLN A 1 88 ? -20.552 4.403 29.302 1.00 93.25 88 GLN A C 1
ATOM 708 O O . GLN A 1 88 ? -21.738 4.510 28.987 1.00 93.25 88 GLN A O 1
ATOM 713 N N . LEU A 1 89 ? -19.592 4.257 28.384 1.00 93.00 89 LEU A N 1
ATOM 714 C CA . LEU A 1 89 ? -19.862 4.180 26.946 1.00 93.00 89 LEU A CA 1
ATOM 715 C C . LEU A 1 89 ? -20.609 2.893 26.562 1.00 93.00 89 LEU A C 1
ATOM 717 O O . LEU A 1 89 ? -21.468 2.928 25.680 1.00 93.00 89 LEU A O 1
ATOM 721 N N . GLN A 1 90 ? -20.336 1.777 27.241 1.00 92.88 90 GLN A N 1
ATOM 722 C CA . GLN A 1 90 ? -21.072 0.522 27.060 1.00 92.88 90 GLN A CA 1
ATOM 723 C C . GLN A 1 90 ? -22.522 0.629 27.542 1.00 92.88 90 GLN A C 1
ATOM 725 O O . GLN A 1 90 ? -23.444 0.261 26.817 1.00 92.88 90 GLN A O 1
ATOM 730 N N . GLN A 1 91 ? -22.749 1.205 28.726 1.00 90.12 91 GLN A N 1
ATOM 731 C CA . GLN A 1 91 ? -24.097 1.473 29.245 1.00 90.12 91 GLN A CA 1
ATOM 732 C C . GLN A 1 91 ? -24.892 2.395 28.313 1.00 90.12 91 GLN A C 1
ATOM 734 O O . GLN A 1 91 ? -26.090 2.203 28.113 1.00 90.12 91 GLN A O 1
ATOM 739 N N . GLY A 1 92 ? -24.214 3.365 27.698 1.00 86.94 92 GLY A N 1
ATOM 740 C CA . GLY A 1 92 ? -24.779 4.248 26.683 1.00 86.94 92 GLY A CA 1
ATOM 741 C C . GLY A 1 92 ? -24.998 3.618 25.307 1.00 86.94 92 GLY A C 1
ATOM 742 O O . GLY A 1 92 ? -25.403 4.329 24.396 1.00 86.94 92 GLY A O 1
ATOM 743 N N . SER A 1 93 ? -24.716 2.322 25.122 1.00 86.00 93 SER A N 1
ATOM 744 C CA . SER A 1 93 ? -24.770 1.624 23.823 1.00 86.00 93 SER A CA 1
ATOM 745 C C . SER A 1 93 ? -23.844 2.201 22.736 1.00 86.00 93 SER A C 1
ATOM 747 O O . SER A 1 93 ? -23.993 1.897 21.548 1.00 86.00 93 SER A O 1
ATOM 749 N N . VAL A 1 94 ? -22.855 3.011 23.128 1.00 87.94 94 VAL A N 1
ATOM 750 C CA . VAL A 1 94 ? -21.806 3.498 22.222 1.00 87.94 94 VAL A CA 1
ATOM 751 C C . VAL A 1 94 ? -20.866 2.346 21.883 1.00 87.94 94 VAL A C 1
ATOM 753 O O . VAL A 1 94 ? -20.623 2.080 20.711 1.00 87.94 94 VAL A O 1
ATOM 756 N N . LEU A 1 95 ? -20.392 1.627 22.901 1.00 89.88 95 LEU A N 1
ATOM 757 C CA . LEU A 1 95 ? -19.545 0.448 22.738 1.00 89.88 95 LEU A CA 1
ATOM 758 C C . LEU A 1 95 ? -20.366 -0.812 23.004 1.00 89.88 95 LEU A C 1
ATOM 760 O O . LEU A 1 95 ? -21.055 -0.904 24.017 1.00 89.88 95 LEU A O 1
ATOM 764 N N . GLN A 1 96 ? -20.290 -1.788 22.110 1.00 84.19 96 GLN A N 1
ATOM 765 C CA . GLN A 1 96 ? -20.957 -3.079 22.262 1.00 84.19 96 GLN A CA 1
ATOM 766 C C . GLN A 1 96 ? -19.942 -4.193 22.009 1.00 84.19 96 GLN A C 1
ATOM 768 O O . GLN A 1 96 ? -18.958 -3.989 21.298 1.00 84.19 96 GLN A O 1
ATOM 773 N N . ALA A 1 97 ? -20.153 -5.354 22.632 1.00 66.38 97 ALA A N 1
ATOM 774 C CA . ALA A 1 97 ? -19.373 -6.535 22.291 1.00 66.38 97 ALA A CA 1
ATOM 775 C C . ALA A 1 97 ? -19.668 -6.879 20.823 1.00 66.38 97 ALA A C 1
ATOM 777 O O . ALA A 1 97 ? -20.837 -6.969 20.458 1.00 66.38 97 ALA A O 1
ATOM 778 N N . GLU A 1 98 ? -18.617 -7.015 20.009 1.00 64.69 98 GLU A N 1
ATOM 779 C CA . GLU A 1 98 ? -18.696 -7.350 18.573 1.00 64.69 98 GLU A CA 1
ATOM 780 C C . GLU A 1 98 ? -19.237 -6.228 17.662 1.00 64.69 98 GLU A C 1
ATOM 782 O O . GLU A 1 98 ? -19.835 -6.479 16.617 1.00 64.69 98 GLU A O 1
ATOM 787 N N . ASP A 1 99 ? -18.994 -4.965 18.022 1.00 75.94 99 ASP A N 1
ATOM 788 C CA . ASP A 1 99 ? -19.318 -3.826 17.161 1.00 75.94 99 ASP A CA 1
ATOM 789 C C . ASP A 1 99 ? -18.241 -3.601 16.087 1.00 75.94 99 ASP A C 1
ATOM 791 O O . ASP A 1 99 ? -17.143 -3.130 16.376 1.00 75.94 99 ASP A O 1
ATOM 795 N N . ALA A 1 100 ? -18.556 -3.898 14.824 1.00 75.44 100 ALA A N 1
ATOM 796 C CA . ALA A 1 100 ? -17.646 -3.633 13.708 1.00 75.44 100 ALA A CA 1
ATOM 797 C C . ALA A 1 100 ? -17.358 -2.128 13.518 1.00 75.44 100 ALA A C 1
ATOM 799 O O . ALA A 1 100 ? -16.294 -1.768 13.017 1.00 75.44 100 ALA A O 1
ATOM 800 N N . LEU A 1 101 ? -18.276 -1.250 13.942 1.00 88.50 101 LEU A N 1
ATOM 801 C CA . LEU A 1 101 ? -18.181 0.199 13.755 1.00 88.50 101 LEU A CA 1
ATOM 802 C C . LEU A 1 101 ? -17.266 0.875 14.787 1.00 88.50 101 LEU A C 1
ATOM 804 O O . LEU A 1 101 ? -16.759 1.966 14.528 1.00 88.50 101 LEU A O 1
ATOM 808 N N . CYS A 1 102 ? -17.073 0.255 15.953 1.00 92.81 102 CYS A N 1
ATOM 809 C CA . CYS A 1 102 ? -16.337 0.821 17.079 1.00 92.81 102 CYS A CA 1
ATOM 810 C C . CYS A 1 102 ? -15.200 -0.112 17.504 1.00 92.81 102 CYS A C 1
ATOM 812 O O . CYS A 1 102 ? -15.449 -1.177 18.061 1.00 92.81 102 CYS A O 1
ATOM 814 N N . GLN A 1 103 ? -13.956 0.326 17.335 1.00 93.81 103 GLN A N 1
ATOM 815 C CA . GLN A 1 103 ? -12.774 -0.411 17.780 1.00 93.81 103 GLN A CA 1
ATOM 816 C C . GLN A 1 103 ? -12.144 0.243 19.007 1.00 93.81 103 GLN A C 1
ATOM 818 O O . GLN A 1 103 ? -12.139 1.468 19.137 1.00 93.81 103 GLN A O 1
ATOM 823 N N . VAL A 1 104 ? -11.612 -0.570 19.920 1.00 94.19 104 VAL A N 1
ATOM 824 C CA . VAL A 1 104 ? -10.979 -0.099 21.158 1.00 94.19 104 VAL A CA 1
ATOM 825 C C . VAL A 1 104 ? -9.554 -0.626 21.234 1.00 94.19 104 VAL A C 1
ATOM 827 O O . VAL A 1 104 ? -9.339 -1.834 21.176 1.00 94.19 104 VAL A O 1
ATOM 830 N N . PHE A 1 105 ? -8.598 0.279 21.432 1.00 93.62 105 PHE A N 1
ATOM 831 C CA . PHE A 1 105 ? -7.178 -0.034 21.576 1.00 93.62 105 PHE A CA 1
ATOM 832 C C . PHE A 1 105 ? -6.616 0.553 22.876 1.00 93.62 105 PHE A C 1
ATOM 834 O O . PHE A 1 105 ? -7.135 1.546 23.395 1.00 93.62 105 PHE A O 1
ATOM 841 N N . PRO A 1 106 ? -5.555 -0.048 23.438 1.00 88.00 106 PRO A N 1
ATOM 842 C CA . PRO A 1 106 ? -4.978 0.433 24.691 1.00 88.00 106 PRO A CA 1
ATOM 843 C C . PRO A 1 106 ? -4.280 1.792 24.540 1.00 88.00 106 PRO A C 1
ATOM 845 O O . PRO A 1 106 ? -4.324 2.598 25.468 1.00 88.00 106 PRO A O 1
ATOM 848 N N . ASP A 1 107 ? -3.700 2.070 23.374 1.00 90.62 107 ASP A N 1
ATOM 849 C CA . ASP A 1 107 ? -2.918 3.272 23.085 1.00 90.62 107 ASP A CA 1
ATOM 850 C C . ASP A 1 107 ? -3.183 3.795 21.663 1.00 90.62 107 ASP A C 1
ATOM 852 O O . ASP A 1 107 ? -3.935 3.200 20.886 1.00 90.62 107 ASP A O 1
ATOM 856 N N . LEU A 1 108 ? -2.638 4.980 21.372 1.00 82.88 108 LEU A N 1
ATOM 857 C CA . LEU A 1 108 ? -2.869 5.680 20.110 1.00 82.88 108 LEU A CA 1
ATOM 858 C C . LEU A 1 108 ? -2.133 5.003 18.954 1.00 82.88 108 LEU A C 1
ATOM 860 O O . LEU A 1 108 ? -2.725 4.864 17.888 1.00 82.88 108 LEU A O 1
ATOM 864 N N . ASP A 1 109 ? -0.898 4.564 19.184 1.00 80.75 109 ASP A N 1
ATOM 865 C CA . ASP A 1 109 ? -0.033 3.997 18.150 1.00 80.75 109 ASP A CA 1
ATOM 866 C C . ASP A 1 109 ? -0.671 2.743 17.544 1.00 80.75 109 ASP A C 1
ATOM 868 O O . ASP A 1 109 ? -0.859 2.683 16.332 1.00 80.75 109 ASP A O 1
ATOM 872 N N . ARG A 1 110 ? -1.158 1.813 18.377 1.00 78.12 110 ARG A N 1
ATOM 873 C CA . ARG A 1 110 ? -1.876 0.613 17.906 1.00 78.12 110 ARG A CA 1
ATOM 874 C C . ARG A 1 110 ? -3.185 0.933 17.193 1.00 78.12 110 ARG A C 1
ATOM 876 O O . ARG A 1 110 ? -3.579 0.234 16.264 1.00 78.12 110 ARG A O 1
ATOM 883 N N . GLY A 1 111 ? -3.885 1.975 17.642 1.00 84.94 111 GLY A N 1
ATOM 884 C CA . GLY A 1 111 ? -5.103 2.434 16.980 1.00 84.94 111 GLY A CA 1
ATOM 885 C C . GLY A 1 111 ? -4.825 2.974 15.576 1.00 84.94 111 GLY A C 1
ATOM 886 O O . GLY A 1 111 ? -5.603 2.705 14.663 1.00 84.94 111 GLY A O 1
ATOM 887 N N . ILE A 1 112 ? -3.723 3.709 15.401 1.00 85.62 112 ILE A N 1
ATOM 888 C CA . ILE A 1 112 ? -3.278 4.222 14.099 1.00 85.62 112 ILE A CA 1
ATOM 889 C C . ILE A 1 112 ? -2.804 3.073 13.212 1.00 85.62 112 ILE A C 1
ATOM 891 O O . ILE A 1 112 ? -3.283 2.971 12.089 1.00 85.62 112 ILE A O 1
ATOM 895 N N . GLU A 1 113 ? -1.949 2.190 13.726 1.00 79.50 113 GLU A N 1
ATOM 896 C CA . GLU A 1 113 ? -1.430 1.024 13.001 1.00 79.50 113 GLU A CA 1
ATOM 897 C C . GLU A 1 113 ? -2.570 0.168 12.429 1.00 79.50 113 GLU A C 1
ATOM 899 O O . GLU A 1 113 ? -2.588 -0.146 11.240 1.00 79.50 113 GLU A O 1
ATOM 904 N N . TRP A 1 114 ? -3.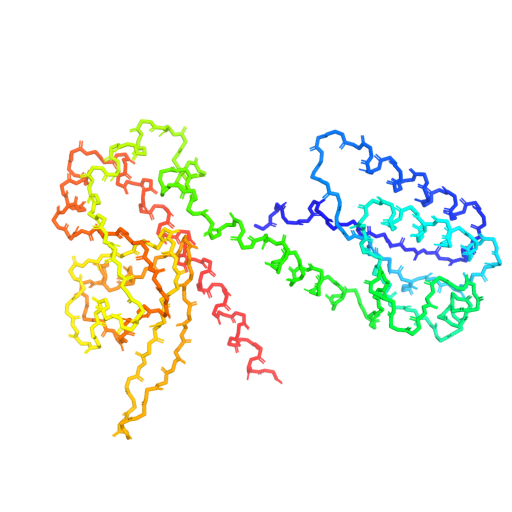598 -0.115 13.236 1.00 87.62 114 TRP A N 1
ATOM 905 C CA . TRP A 1 114 ? -4.785 -0.832 12.769 1.00 87.62 114 TRP A CA 1
ATOM 906 C C . TRP A 1 114 ? -5.568 -0.059 11.697 1.00 87.62 114 TRP A C 1
ATOM 908 O O . TRP A 1 114 ? -6.068 -0.655 10.744 1.00 87.62 114 TRP A O 1
ATOM 918 N N . CYS A 1 115 ? -5.695 1.267 11.827 1.00 86.81 115 CYS A N 1
ATOM 919 C CA . CYS A 1 115 ? -6.337 2.082 10.792 1.00 86.81 115 CYS A CA 1
ATOM 920 C C . CYS A 1 115 ? -5.554 2.017 9.482 1.00 86.81 115 CYS A C 1
ATOM 922 O O . CYS A 1 115 ? -6.166 1.888 8.429 1.00 86.81 115 CYS A O 1
ATOM 924 N N . GLU A 1 116 ? -4.226 2.105 9.534 1.00 80.81 116 GLU A N 1
ATOM 925 C CA . GLU A 1 116 ? -3.357 2.006 8.362 1.00 80.81 116 GLU A CA 1
ATOM 926 C C . GLU A 1 116 ? -3.504 0.635 7.698 1.00 80.81 116 GLU A C 1
ATOM 928 O O . GLU A 1 116 ? -3.786 0.573 6.503 1.00 80.81 116 GLU A O 1
ATOM 933 N N . GLU A 1 117 ? -3.452 -0.455 8.468 1.00 79.38 117 GLU A N 1
ATOM 934 C CA . GLU A 1 117 ? -3.698 -1.812 7.966 1.00 79.38 117 GLU A CA 1
ATOM 935 C C . GLU A 1 117 ? -5.074 -1.923 7.290 1.00 79.38 117 GLU A C 1
ATOM 937 O O . GLU A 1 117 ? -5.185 -2.437 6.177 1.00 79.38 117 GLU A O 1
ATOM 942 N N . LYS A 1 118 ? -6.130 -1.357 7.888 1.00 82.81 118 LYS A N 1
ATOM 943 C CA . LYS A 1 118 ? -7.473 -1.357 7.287 1.00 82.81 118 LYS A CA 1
ATOM 944 C C . LYS A 1 118 ? -7.616 -0.444 6.088 1.00 82.81 118 LYS A C 1
ATOM 946 O O . LYS A 1 118 ? -8.366 -0.776 5.175 1.00 82.81 118 LYS A O 1
ATOM 951 N N . ILE A 1 119 ? -6.912 0.682 6.045 1.00 78.12 119 ILE A N 1
ATOM 952 C CA . ILE A 1 119 ? -6.823 1.486 4.828 1.00 78.12 119 ILE A CA 1
ATOM 953 C C . ILE A 1 119 ? -6.162 0.652 3.744 1.00 78.12 119 ILE A C 1
ATOM 955 O O . ILE A 1 119 ? -6.672 0.679 2.636 1.00 78.12 119 ILE A O 1
ATOM 959 N N . LEU A 1 120 ? -5.108 -0.110 4.045 1.00 68.44 120 LEU A N 1
ATOM 960 C CA . LEU A 1 120 ? -4.440 -0.986 3.082 1.00 68.44 120 LEU A CA 1
ATOM 961 C C . LEU A 1 120 ? -5.327 -2.160 2.630 1.00 68.44 120 LEU A C 1
ATOM 963 O O . LEU A 1 120 ? -5.297 -2.511 1.453 1.00 68.44 120 LEU A O 1
ATOM 967 N N . GLU A 1 121 ? -6.153 -2.727 3.514 1.00 66.62 121 GLU A N 1
ATOM 968 C CA . GLU A 1 121 ? -7.148 -3.757 3.166 1.00 66.62 121 GLU A CA 1
ATOM 969 C C . GLU A 1 121 ? -8.321 -3.201 2.335 1.00 66.62 121 GLU A C 1
ATOM 971 O O . GLU A 1 121 ? -8.841 -3.882 1.448 1.00 66.62 121 GLU A O 1
ATOM 976 N N . ASP A 1 122 ? -8.747 -1.969 2.633 1.00 54.44 122 ASP A N 1
ATOM 977 C CA . ASP A 1 122 ? -9.867 -1.259 2.002 1.00 54.44 122 ASP A CA 1
ATOM 978 C C . ASP A 1 122 ? -9.403 -0.312 0.875 1.00 54.44 122 ASP A C 1
ATOM 980 O O . ASP A 1 122 ? -10.210 0.390 0.253 1.00 54.44 122 ASP A O 1
ATOM 984 N N . ILE A 1 123 ? -8.097 -0.305 0.559 1.00 48.38 123 ILE A N 1
ATOM 985 C CA . ILE A 1 123 ? -7.629 -0.128 -0.813 1.00 48.38 123 ILE A CA 1
ATOM 986 C C . ILE A 1 123 ? -8.260 -1.321 -1.494 1.00 48.38 123 ILE A C 1
ATOM 988 O O . ILE A 1 123 ? -7.831 -2.456 -1.273 1.00 48.38 123 ILE A O 1
ATOM 992 N N . PRO A 1 124 ? -9.316 -1.111 -2.285 1.00 38.47 124 PRO A N 1
ATOM 993 C CA . PRO A 1 124 ? -10.003 -2.250 -2.809 1.00 38.47 124 PRO A CA 1
ATOM 994 C C . PRO A 1 124 ? -8.971 -3.021 -3.633 1.00 38.47 124 PRO A C 1
ATOM 996 O O . PRO A 1 124 ? -8.123 -2.429 -4.315 1.00 38.47 124 PRO A O 1
ATOM 999 N N . GLN A 1 125 ? -9.156 -4.329 -3.732 1.00 39.66 125 GLN A N 1
ATOM 1000 C CA . GLN A 1 125 ? -8.652 -5.115 -4.858 1.00 39.66 125 GLN A CA 1
ATOM 1001 C C . GLN A 1 125 ? -9.001 -4.471 -6.236 1.00 39.66 125 GLN A C 1
ATOM 1003 O O . GLN A 1 125 ? -8.651 -4.997 -7.276 1.00 39.66 125 GLN A O 1
ATOM 1008 N N . ARG A 1 126 ? -9.648 -3.295 -6.298 1.00 36.22 126 ARG A N 1
ATOM 1009 C CA . ARG A 1 126 ? -9.727 -2.359 -7.429 1.00 36.22 126 ARG A CA 1
ATOM 1010 C C . ARG A 1 126 ? -8.406 -1.678 -7.821 1.00 36.22 126 ARG A C 1
ATOM 1012 O O . ARG A 1 126 ? -8.379 -1.153 -8.924 1.00 36.22 126 ARG A O 1
ATOM 1019 N N . ARG A 1 127 ? -7.317 -1.745 -7.038 1.00 40.19 127 ARG A N 1
ATOM 1020 C CA . ARG A 1 127 ? -5.945 -1.611 -7.596 1.00 40.19 127 ARG A CA 1
ATOM 1021 C C . ARG A 1 127 ? -5.433 -2.911 -8.251 1.00 40.19 127 ARG A C 1
ATOM 1023 O O . ARG A 1 127 ? -4.375 -2.894 -8.859 1.00 40.19 127 ARG A O 1
ATOM 1030 N N . ARG A 1 128 ? -6.196 -4.016 -8.192 1.00 40.00 128 ARG A N 1
ATOM 1031 C CA . ARG A 1 128 ? -6.016 -5.239 -9.010 1.00 40.00 128 ARG A CA 1
ATOM 1032 C C . ARG A 1 128 ? -6.951 -5.300 -10.232 1.00 40.00 128 ARG A C 1
ATOM 1034 O O . ARG A 1 128 ? -7.034 -6.333 -10.883 1.00 40.00 128 ARG A O 1
ATOM 1041 N N . ARG A 1 129 ? -7.626 -4.204 -10.603 1.00 38.62 129 ARG A N 1
ATOM 1042 C CA . ARG A 1 129 ? -7.849 -3.934 -12.033 1.00 38.62 129 ARG A CA 1
ATOM 1043 C C . ARG A 1 129 ? -6.661 -3.097 -12.459 1.00 38.62 129 ARG A C 1
ATOM 1045 O O . ARG A 1 129 ? -6.510 -2.013 -11.903 1.00 38.62 129 ARG A O 1
ATOM 1052 N N . ALA A 1 130 ? -5.842 -3.618 -13.374 1.00 43.09 130 ALA A N 1
ATOM 1053 C CA . ALA A 1 130 ? -4.790 -2.862 -14.039 1.00 43.09 130 ALA A CA 1
ATOM 1054 C C . ALA A 1 130 ? -5.325 -1.459 -14.336 1.00 43.09 130 ALA A C 1
ATOM 1056 O O . ALA A 1 130 ? -6.187 -1.287 -15.199 1.00 43.09 130 ALA A O 1
ATOM 1057 N N . LEU A 1 131 ? -4.852 -0.438 -13.627 1.00 46.22 131 LEU A N 1
ATOM 1058 C CA . LEU A 1 131 ? -4.575 0.766 -14.385 1.00 46.22 131 LEU A CA 1
ATOM 1059 C C . LEU A 1 131 ? -3.500 0.310 -15.371 1.00 46.22 131 LEU A C 1
ATOM 1061 O O . LEU A 1 131 ? -2.522 -0.271 -14.881 1.00 46.22 131 LEU A O 1
ATOM 1065 N N . PRO A 1 132 ? -3.691 0.488 -16.695 1.00 58.12 132 PRO A N 1
ATOM 1066 C CA . PRO A 1 132 ? -2.624 0.251 -17.652 1.00 58.12 132 PRO A CA 1
ATOM 1067 C C . PRO A 1 132 ? -1.341 0.841 -17.086 1.00 58.12 132 PRO A C 1
ATOM 1069 O O . PRO A 1 132 ? -1.402 1.932 -16.510 1.00 58.12 132 PRO A O 1
ATOM 1072 N N . LEU A 1 133 ? -0.217 0.141 -17.193 1.00 62.62 133 LEU A N 1
ATOM 1073 C CA . LEU A 1 133 ? 1.058 0.541 -16.600 1.00 62.62 133 LEU A CA 1
ATOM 1074 C C . LEU A 1 133 ? 1.337 2.033 -16.848 1.00 62.62 133 LEU A C 1
ATOM 1076 O O . LEU A 1 133 ? 1.711 2.756 -15.930 1.00 62.62 133 LEU A O 1
ATOM 1080 N N . ALA A 1 134 ? 0.993 2.525 -18.038 1.00 58.41 134 ALA A N 1
ATOM 1081 C CA . ALA A 1 134 ? 1.006 3.938 -18.402 1.00 58.41 134 ALA A CA 1
ATOM 1082 C C . ALA A 1 134 ? 0.354 4.890 -17.368 1.00 58.41 134 ALA A C 1
ATOM 1084 O O . ALA A 1 134 ? 0.942 5.902 -17.008 1.00 58.41 134 ALA A O 1
ATOM 1085 N N . LEU A 1 135 ? -0.831 4.571 -16.844 1.00 55.50 135 LEU A N 1
ATOM 1086 C CA . LEU A 1 135 ? -1.515 5.368 -15.817 1.00 55.50 135 LEU A CA 1
ATOM 1087 C C . LEU A 1 135 ? -0.914 5.190 -14.415 1.00 55.50 135 LEU A C 1
ATOM 1089 O O . LEU A 1 135 ? -1.041 6.082 -13.581 1.00 55.50 135 LEU A O 1
ATOM 1093 N N . GLN A 1 136 ? -0.258 4.061 -14.131 1.00 59.38 136 GLN A N 1
ATOM 1094 C CA . GLN A 1 136 ? 0.495 3.892 -12.878 1.00 59.38 136 GLN A CA 1
ATOM 1095 C C . GLN A 1 136 ? 1.754 4.770 -12.878 1.00 59.38 136 GLN A C 1
ATOM 1097 O O . GLN A 1 136 ? 2.124 5.344 -11.853 1.00 59.38 136 GLN A O 1
ATOM 1102 N N . LEU A 1 137 ? 2.362 4.916 -14.055 1.00 63.97 137 LEU A N 1
ATOM 1103 C CA . LEU A 1 137 ? 3.533 5.744 -14.311 1.00 63.97 137 LEU A CA 1
ATOM 1104 C C . LEU A 1 137 ? 3.213 7.250 -14.378 1.00 63.97 137 LEU A C 1
ATOM 1106 O O . LEU A 1 137 ? 4.121 8.059 -14.224 1.00 63.97 137 LEU A O 1
ATOM 1110 N N . ASP A 1 138 ? 1.947 7.650 -14.520 1.00 57.66 138 ASP A N 1
ATOM 1111 C CA . ASP A 1 138 ? 1.515 9.061 -14.603 1.00 57.66 138 ASP A CA 1
ATOM 1112 C C . ASP A 1 138 ? 1.862 9.885 -13.347 1.00 57.66 138 ASP A C 1
ATOM 1114 O O . ASP A 1 138 ? 2.131 11.079 -13.420 1.00 57.66 138 ASP A O 1
ATOM 1118 N N . ASN A 1 139 ? 1.966 9.238 -12.181 1.00 54.19 139 ASN A N 1
ATOM 1119 C CA . ASN A 1 139 ? 2.427 9.897 -10.951 1.00 54.19 139 ASN A CA 1
ATOM 1120 C C . ASN A 1 139 ? 3.953 10.110 -10.896 1.00 54.19 139 ASN A C 1
ATOM 1122 O O . ASN A 1 139 ? 4.436 10.829 -10.023 1.00 54.19 139 ASN A O 1
ATOM 1126 N N . LEU A 1 140 ? 4.711 9.455 -11.779 1.00 56.97 140 LEU A N 1
ATOM 1127 C CA . LEU A 1 140 ? 6.178 9.471 -11.825 1.00 56.97 140 LEU A CA 1
ATOM 1128 C C . LEU A 1 140 ? 6.695 10.307 -12.997 1.00 56.97 140 LEU A C 1
ATOM 1130 O O . LEU A 1 140 ? 7.704 10.997 -12.876 1.00 56.97 140 LEU A O 1
ATOM 1134 N N . PHE A 1 141 ? 5.989 10.267 -14.124 1.00 57.50 141 PHE A N 1
ATOM 1135 C CA . PHE A 1 141 ? 6.295 11.058 -15.302 1.00 57.50 141 PHE A CA 1
ATOM 1136 C C . PHE A 1 141 ? 5.378 12.280 -15.342 1.00 57.50 141 PHE A C 1
ATOM 1138 O O . PHE A 1 141 ? 4.212 12.185 -15.694 1.00 57.50 141 PHE A O 1
ATOM 1145 N N . THR A 1 142 ? 5.928 13.468 -15.081 1.00 51.50 142 THR A N 1
ATOM 1146 C CA . THR A 1 142 ? 5.202 14.755 -15.152 1.00 51.50 142 THR A CA 1
ATOM 1147 C C . THR A 1 142 ? 4.653 15.076 -16.556 1.00 51.50 142 THR A C 1
ATOM 1149 O O . THR A 1 142 ? 3.924 16.050 -16.736 1.00 51.50 142 THR A O 1
ATOM 1152 N N . ASN A 1 143 ? 5.031 14.296 -17.575 1.00 60.16 143 ASN A N 1
ATOM 1153 C CA . ASN A 1 143 ? 4.652 14.485 -18.968 1.00 60.16 143 ASN A CA 1
ATOM 1154 C C . ASN A 1 143 ? 4.145 13.169 -19.577 1.00 60.16 143 ASN A C 1
ATOM 1156 O O . ASN A 1 143 ? 4.919 12.233 -19.782 1.00 60.16 143 ASN A O 1
ATOM 1160 N N . THR A 1 144 ? 2.872 13.139 -19.969 1.00 57.81 144 THR A N 1
ATOM 1161 C CA . THR A 1 144 ? 2.216 11.988 -20.608 1.00 57.81 144 THR A CA 1
ATOM 1162 C C . THR A 1 144 ? 2.903 11.529 -21.901 1.00 57.81 144 THR A C 1
ATOM 1164 O O . THR A 1 144 ? 2.821 10.356 -22.256 1.00 57.81 144 THR A O 1
ATOM 1167 N N . ALA A 1 145 ? 3.625 12.414 -22.603 1.00 60.97 145 ALA A N 1
ATOM 1168 C CA . ALA A 1 145 ? 4.405 12.039 -23.788 1.00 60.97 145 ALA A CA 1
ATOM 1169 C C . ALA A 1 145 ? 5.610 11.139 -23.451 1.00 60.97 145 ALA A C 1
ATOM 1171 O O . ALA A 1 145 ? 5.984 10.286 -24.254 1.00 60.97 145 ALA A O 1
ATOM 1172 N N . HIS A 1 146 ? 6.195 11.290 -22.258 1.00 71.00 146 HIS A N 1
ATOM 1173 C CA . HIS A 1 146 ? 7.318 10.458 -21.813 1.00 71.00 146 HIS A CA 1
ATOM 1174 C C . HIS A 1 146 ? 6.858 9.046 -21.434 1.00 71.00 146 HIS A C 1
ATOM 1176 O O . HIS A 1 146 ? 7.618 8.097 -21.585 1.00 71.00 146 HIS A O 1
ATOM 1182 N N . ILE A 1 147 ? 5.600 8.896 -21.009 1.00 70.19 147 ILE A N 1
ATOM 1183 C CA . ILE A 1 147 ? 5.005 7.595 -20.690 1.00 70.19 147 ILE A CA 1
ATOM 1184 C C . ILE A 1 147 ? 4.884 6.746 -21.953 1.00 70.19 147 ILE A C 1
ATOM 1186 O O . ILE A 1 147 ? 5.333 5.606 -21.963 1.00 70.19 147 ILE A O 1
ATOM 1190 N N . SER A 1 148 ? 4.334 7.304 -23.038 1.00 72.88 148 SER A N 1
ATOM 1191 C CA . SER A 1 148 ? 4.232 6.577 -24.311 1.00 72.88 148 SER A CA 1
ATOM 1192 C C . SER A 1 148 ? 5.609 6.158 -24.825 1.00 72.88 148 SER A C 1
ATOM 1194 O O . SER A 1 148 ? 5.786 5.004 -25.193 1.00 72.88 148 SER A O 1
ATOM 1196 N N . GLY A 1 149 ? 6.590 7.067 -24.788 1.00 80.50 149 GLY A N 1
ATOM 1197 C CA . GLY A 1 149 ? 7.955 6.751 -25.212 1.00 80.50 149 GLY A CA 1
ATOM 1198 C C . GLY A 1 149 ? 8.652 5.724 -24.315 1.00 80.50 149 GLY A C 1
ATOM 1199 O O . GLY A 1 149 ? 9.502 4.989 -24.798 1.00 80.50 149 GLY A O 1
ATOM 1200 N N . PHE A 1 150 ? 8.294 5.633 -23.030 1.00 85.81 150 PHE A N 1
ATOM 1201 C CA . PHE A 1 150 ? 8.783 4.578 -22.140 1.00 85.81 150 PHE A CA 1
ATOM 1202 C C . PHE A 1 150 ? 8.172 3.214 -22.473 1.00 85.81 150 PHE A C 1
ATOM 1204 O O . PHE A 1 150 ? 8.895 2.222 -22.527 1.00 85.81 150 PHE A O 1
ATOM 1211 N N . MET A 1 151 ? 6.860 3.165 -22.725 1.00 84.50 151 MET A N 1
ATOM 1212 C CA . MET A 1 151 ? 6.153 1.921 -23.054 1.00 84.50 151 MET A CA 1
ATOM 1213 C C . MET A 1 151 ? 6.709 1.253 -24.319 1.00 84.50 151 MET A C 1
ATOM 1215 O O . MET A 1 151 ? 6.751 0.029 -24.373 1.00 84.50 151 MET A O 1
ATOM 1219 N N . ASP A 1 152 ? 7.216 2.027 -25.285 1.00 88.44 152 ASP A N 1
ATOM 1220 C CA . ASP A 1 152 ? 7.847 1.506 -26.511 1.00 88.44 152 ASP A CA 1
ATOM 1221 C C . ASP A 1 152 ? 9.121 0.671 -26.250 1.00 88.44 152 ASP A C 1
ATOM 1223 O O . ASP A 1 152 ? 9.565 -0.080 -27.121 1.00 88.44 152 ASP A O 1
ATOM 1227 N N . TYR A 1 153 ? 9.721 0.788 -25.060 1.00 92.44 153 TYR A N 1
ATOM 1228 C CA . TYR A 1 153 ? 10.886 0.001 -24.636 1.00 92.44 153 TYR A CA 1
ATOM 1229 C C . TYR A 1 153 ? 10.531 -1.263 -23.856 1.00 92.44 153 TYR A C 1
ATOM 1231 O O . TYR A 1 153 ? 11.428 -2.043 -23.521 1.00 92.44 153 TYR A O 1
ATOM 1239 N N . LEU A 1 154 ? 9.254 -1.451 -23.530 1.00 92.56 154 LEU A N 1
ATOM 1240 C CA . LEU A 1 154 ? 8.785 -2.560 -22.721 1.00 92.56 154 LEU A CA 1
ATOM 1241 C C . LEU A 1 154 ? 8.156 -3.644 -23.588 1.00 92.56 154 LEU A C 1
ATOM 1243 O O . LEU A 1 154 ? 7.468 -3.372 -24.568 1.00 92.56 154 LEU A O 1
ATOM 1247 N N . GLU A 1 155 ? 8.349 -4.888 -23.172 1.00 92.88 155 GLU A N 1
ATOM 1248 C CA . GLU A 1 155 ? 7.646 -6.035 -23.735 1.00 92.88 155 GLU A CA 1
ATOM 1249 C C . GLU A 1 155 ? 6.660 -6.583 -22.703 1.00 92.88 155 GLU A C 1
ATOM 1251 O O . GLU A 1 155 ? 7.044 -6.863 -21.568 1.00 92.88 155 GLU A O 1
ATOM 1256 N N . GLU A 1 156 ? 5.397 -6.720 -23.099 1.00 90.31 156 GLU A N 1
ATOM 1257 C CA . GLU A 1 156 ? 4.321 -7.274 -22.274 1.00 90.31 156 GLU A CA 1
ATOM 1258 C C . GLU A 1 156 ? 4.407 -8.808 -22.209 1.00 90.31 156 GLU A C 1
ATOM 1260 O O . GLU A 1 156 ? 4.683 -9.475 -23.209 1.00 90.31 156 GLU A O 1
ATOM 1265 N N . LEU A 1 157 ? 4.168 -9.371 -21.025 1.00 92.06 157 LEU A N 1
ATOM 1266 C CA . LEU A 1 157 ? 4.114 -10.803 -20.760 1.00 92.06 157 LEU A CA 1
ATOM 1267 C C . LEU A 1 157 ? 2.844 -11.143 -19.989 1.00 92.06 157 LEU A C 1
ATOM 1269 O O . LEU A 1 157 ? 2.676 -10.708 -18.850 1.00 92.06 157 LEU A O 1
AT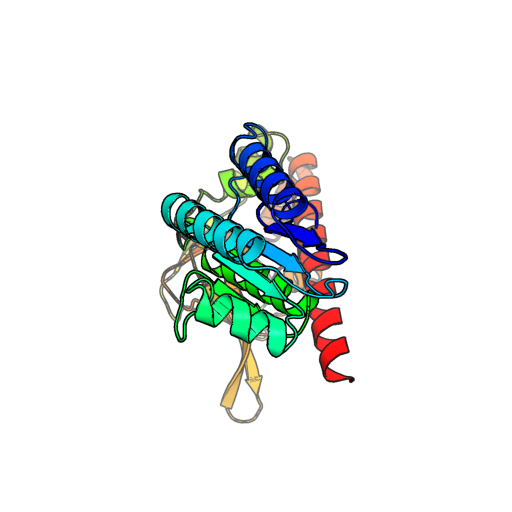OM 1273 N N . ASP A 1 158 ? 2.033 -12.020 -20.568 1.00 89.81 158 ASP A N 1
ATOM 1274 C CA . ASP A 1 158 ? 0.955 -12.700 -19.859 1.00 89.81 158 ASP A CA 1
ATOM 1275 C C . ASP A 1 158 ? 1.452 -14.042 -19.330 1.00 89.81 158 ASP A C 1
ATOM 1277 O O . ASP A 1 158 ? 1.951 -14.885 -20.082 1.00 89.81 158 ASP A O 1
ATOM 1281 N N . LEU A 1 159 ? 1.324 -14.228 -18.018 1.00 91.19 159 LEU A N 1
ATOM 1282 C CA . LEU A 1 159 ? 1.837 -15.386 -17.304 1.00 91.19 159 LEU A CA 1
ATOM 1283 C C . LEU A 1 159 ? 0.747 -16.057 -16.473 1.00 91.19 159 LEU A C 1
ATOM 1285 O O . LEU A 1 159 ? -0.061 -15.410 -15.810 1.00 91.19 159 LEU A O 1
ATOM 1289 N N . GLU A 1 160 ? 0.770 -17.382 -16.472 1.00 91.12 160 GLU A N 1
ATOM 1290 C CA . GLU A 1 160 ? -0.103 -18.229 -15.667 1.00 91.12 160 GLU A CA 1
ATOM 1291 C C . GLU A 1 160 ? 0.486 -18.486 -14.275 1.00 91.12 160 GLU A C 1
ATOM 1293 O O . GLU A 1 160 ? 1.699 -18.418 -14.050 1.00 91.12 160 GLU A O 1
ATOM 1298 N N . ALA A 1 161 ? -0.384 -18.850 -13.332 1.00 89.38 161 ALA A N 1
ATOM 1299 C CA . ALA A 1 161 ? 0.038 -19.247 -11.992 1.00 89.38 161 ALA A CA 1
ATOM 1300 C C . ALA A 1 161 ? 1.039 -20.419 -12.039 1.00 89.38 161 ALA A C 1
ATOM 1302 O O . ALA A 1 161 ? 0.826 -21.421 -12.723 1.00 89.38 161 ALA A O 1
ATOM 1303 N N . GLY A 1 162 ? 2.120 -20.306 -11.273 1.00 87.81 162 GLY A N 1
ATOM 1304 C CA . GLY A 1 162 ? 3.203 -21.282 -11.184 1.00 87.81 162 GLY A CA 1
ATOM 1305 C C . GLY A 1 162 ? 4.312 -21.114 -12.225 1.00 87.81 162 GLY A C 1
ATOM 1306 O O . GLY A 1 162 ? 5.285 -21.867 -12.175 1.00 87.81 162 GLY A O 1
ATOM 1307 N N . GLN A 1 163 ? 4.214 -20.157 -13.156 1.00 93.19 163 GLN A N 1
ATOM 1308 C CA . GLN A 1 163 ? 5.293 -19.901 -14.112 1.00 93.19 163 GLN A CA 1
ATOM 1309 C C . GLN A 1 163 ? 6.490 -19.200 -13.458 1.00 93.19 163 GLN A C 1
ATOM 1311 O O . GLN A 1 163 ? 6.341 -18.327 -12.603 1.00 93.19 163 GLN A O 1
ATOM 1316 N N . LEU A 1 164 ? 7.692 -19.600 -13.876 1.00 92.88 164 LEU A N 1
ATOM 1317 C CA . LEU A 1 164 ? 8.958 -19.041 -13.411 1.00 92.88 164 LEU A CA 1
ATOM 1318 C C . LEU A 1 164 ? 9.333 -17.828 -14.273 1.00 92.88 164 LEU A C 1
ATOM 1320 O O . LEU A 1 164 ? 9.406 -17.947 -15.494 1.00 92.88 164 LEU A O 1
ATOM 1324 N N . LEU A 1 165 ? 9.609 -16.691 -13.637 1.00 93.75 165 LEU A N 1
ATOM 1325 C CA . LEU A 1 165 ? 10.189 -15.519 -14.303 1.00 93.75 165 LEU A CA 1
ATOM 1326 C C . LEU A 1 165 ? 11.694 -15.685 -14.507 1.00 93.75 165 LEU A C 1
ATOM 1328 O O . LEU A 1 165 ? 12.214 -15.408 -15.583 1.00 93.75 165 LEU A O 1
ATOM 1332 N N . PHE A 1 166 ? 12.377 -16.149 -13.464 1.00 94.94 166 PHE A N 1
ATOM 1333 C CA . PHE A 1 166 ? 13.789 -16.512 -13.482 1.00 94.94 166 PHE A CA 1
ATOM 1334 C C . PHE A 1 166 ? 14.100 -17.463 -12.327 1.00 94.94 166 PHE A C 1
ATOM 1336 O O . PHE A 1 166 ? 13.442 -17.444 -11.278 1.00 94.94 166 PHE A O 1
ATOM 1343 N N . GLY A 1 167 ? 15.110 -18.297 -12.525 1.00 93.12 167 GLY A N 1
ATOM 1344 C CA . GLY A 1 167 ? 15.681 -19.168 -11.515 1.00 93.12 167 GLY A CA 1
ATOM 1345 C C . GLY A 1 167 ? 16.811 -18.499 -10.740 1.00 93.12 167 GLY A C 1
ATOM 1346 O O . GLY A 1 167 ? 17.471 -17.565 -11.195 1.00 93.12 167 GLY A O 1
ATOM 1347 N N . GLN A 1 168 ? 17.064 -19.020 -9.543 1.00 92.62 168 GLN A N 1
ATOM 1348 C CA . GLN A 1 168 ? 18.249 -18.665 -8.775 1.00 92.62 168 GLN A CA 1
ATOM 1349 C C . GLN A 1 168 ? 19.515 -19.051 -9.557 1.00 92.62 168 GLN A C 1
ATOM 1351 O O . GLN A 1 168 ? 19.694 -20.208 -9.931 1.00 92.62 168 GLN A O 1
ATOM 1356 N N . GLY A 1 169 ? 20.417 -18.088 -9.735 1.00 91.88 169 GLY A N 1
ATOM 1357 C CA . GLY A 1 169 ? 21.655 -18.231 -10.498 1.00 91.88 169 GLY A CA 1
ATOM 1358 C C . GLY A 1 169 ? 21.538 -17.856 -11.976 1.00 91.88 169 GLY A C 1
ATOM 1359 O O . GLY A 1 169 ? 22.572 -17.787 -12.641 1.00 91.88 169 GLY A O 1
ATOM 1360 N N . ASP A 1 170 ? 20.333 -17.570 -12.477 1.00 93.44 170 ASP A N 1
ATOM 1361 C CA . ASP A 1 170 ? 20.140 -17.101 -13.850 1.00 93.44 170 ASP A CA 1
ATOM 1362 C C . ASP A 1 170 ? 20.705 -15.685 -14.031 1.00 93.44 170 ASP A C 1
ATOM 1364 O O . ASP A 1 170 ? 20.787 -14.899 -13.081 1.00 93.44 170 ASP A O 1
ATOM 1368 N N . SER A 1 171 ? 21.100 -15.343 -15.259 1.00 92.25 171 SER A N 1
ATOM 1369 C CA . SER A 1 171 ? 21.522 -13.988 -15.615 1.00 92.25 171 SER A CA 1
ATOM 1370 C C . SER A 1 171 ? 20.357 -13.000 -15.534 1.00 92.25 171 SER A C 1
ATOM 1372 O O . SER A 1 171 ? 19.256 -13.268 -16.009 1.00 92.25 171 SER A O 1
ATOM 1374 N N . ALA A 1 172 ? 20.614 -11.819 -14.968 1.00 92.12 172 ALA A N 1
ATOM 1375 C CA . ALA A 1 172 ? 19.630 -10.743 -14.883 1.00 92.12 172 ALA A CA 1
ATOM 1376 C C . ALA A 1 172 ? 19.612 -9.882 -16.156 1.00 92.12 172 ALA A C 1
ATOM 1378 O O . ALA A 1 172 ? 20.038 -8.721 -16.176 1.00 92.12 172 ALA A O 1
ATOM 1379 N N . ASP A 1 173 ? 19.122 -10.480 -17.239 1.00 90.88 173 ASP A N 1
ATOM 1380 C CA . ASP A 1 173 ? 19.034 -9.832 -18.555 1.00 90.88 173 ASP A CA 1
ATOM 1381 C C . ASP A 1 173 ? 17.846 -8.863 -18.660 1.00 90.88 173 ASP A C 1
ATOM 1383 O O . ASP A 1 173 ? 17.824 -7.970 -19.516 1.00 90.88 173 ASP A O 1
ATOM 1387 N N . PHE A 1 174 ? 16.878 -9.015 -17.754 1.00 94.88 174 PHE A N 1
ATOM 1388 C CA . PHE A 1 174 ? 15.635 -8.262 -17.730 1.00 94.88 174 PHE A CA 1
ATOM 1389 C C . PHE A 1 174 ? 15.319 -7.734 -16.336 1.00 94.88 174 PHE A C 1
ATOM 1391 O O . PHE A 1 174 ? 15.606 -8.368 -15.322 1.00 94.88 174 PHE A O 1
ATOM 1398 N N . LEU A 1 175 ? 14.659 -6.584 -16.316 1.00 94.00 175 LEU A N 1
ATOM 1399 C CA . LEU A 1 175 ? 13.941 -6.057 -15.165 1.00 94.00 175 LEU A CA 1
ATOM 1400 C C . LEU A 1 175 ? 12.445 -6.158 -15.456 1.00 94.00 175 LEU A C 1
ATOM 1402 O O . LEU A 1 175 ? 12.023 -5.878 -16.578 1.00 94.00 175 LEU A O 1
ATOM 1406 N N . TYR A 1 176 ? 11.648 -6.526 -14.454 1.00 94.25 176 TYR A N 1
ATOM 1407 C CA . TYR A 1 176 ? 10.210 -6.739 -14.616 1.00 94.25 176 TYR A CA 1
ATOM 1408 C C . TYR A 1 176 ? 9.386 -5.737 -13.804 1.00 94.25 176 TYR A C 1
ATOM 1410 O O . TYR A 1 176 ? 9.720 -5.437 -12.658 1.00 94.25 176 TYR A O 1
ATOM 1418 N N . LEU A 1 177 ? 8.291 -5.254 -14.387 1.00 90.56 177 LEU A N 1
ATOM 1419 C CA . LEU A 1 177 ? 7.267 -4.425 -13.760 1.00 90.56 177 LEU A CA 1
ATOM 1420 C C . LEU A 1 177 ? 5.972 -5.229 -13.685 1.00 90.56 177 LEU A C 1
ATOM 1422 O O . LEU A 1 177 ? 5.509 -5.753 -14.697 1.00 90.56 177 LEU A O 1
ATOM 1426 N N . ILE A 1 178 ? 5.371 -5.313 -12.500 1.00 87.81 178 ILE A N 1
ATOM 1427 C CA . ILE A 1 178 ? 4.103 -6.025 -12.317 1.00 87.81 178 ILE A CA 1
ATOM 1428 C C . ILE A 1 178 ? 2.952 -5.055 -12.573 1.00 87.81 178 ILE A C 1
ATOM 1430 O O . ILE A 1 178 ? 2.723 -4.157 -11.766 1.00 87.81 178 ILE A O 1
ATOM 1434 N N . GLU A 1 179 ? 2.202 -5.233 -13.661 1.00 81.00 179 GLU A N 1
ATOM 1435 C CA . GLU A 1 179 ? 0.993 -4.437 -13.904 1.00 81.00 179 GLU A CA 1
ATOM 1436 C C . GLU A 1 179 ? -0.191 -5.009 -13.118 1.00 81.00 179 GLU A C 1
ATOM 1438 O O . GLU A 1 179 ? -0.861 -4.291 -12.371 1.00 81.00 179 GLU A O 1
ATOM 1443 N N . VAL A 1 180 ? -0.411 -6.319 -13.247 1.00 79.25 180 VAL A N 1
ATOM 1444 C CA . VAL A 1 180 ? -1.398 -7.099 -12.495 1.00 79.25 180 VAL A CA 1
ATOM 1445 C C . VAL A 1 180 ? -0.767 -8.410 -12.105 1.00 79.25 180 VAL A C 1
ATOM 1447 O O . VAL A 1 180 ? -0.109 -9.044 -12.920 1.00 79.25 180 VAL A O 1
ATOM 1450 N N . GLY A 1 181 ? -1.005 -8.840 -10.872 1.00 82.06 181 GLY A N 1
ATOM 1451 C CA . GLY A 1 181 ? -0.499 -10.123 -10.427 1.00 82.06 181 GLY A CA 1
ATOM 1452 C C . GLY A 1 181 ? 0.140 -10.096 -9.062 1.00 82.06 181 GLY A C 1
ATOM 1453 O O . GLY A 1 181 ? 0.048 -9.115 -8.316 1.00 82.06 181 GLY A O 1
ATOM 1454 N N . GLU A 1 182 ? 0.764 -11.223 -8.757 1.00 86.06 182 GLU A N 1
ATOM 1455 C CA . GLU A 1 182 ? 1.604 -11.414 -7.586 1.00 86.06 182 GLU A CA 1
ATOM 1456 C C . GLU A 1 182 ? 2.753 -12.358 -7.953 1.00 86.06 182 GLU A C 1
ATOM 1458 O O . GLU A 1 182 ? 2.541 -13.379 -8.610 1.00 86.06 182 GLU A O 1
ATOM 1463 N N . VAL A 1 183 ? 3.968 -11.968 -7.575 1.00 89.31 183 VAL A N 1
ATOM 1464 C CA . VAL A 1 183 ? 5.204 -12.710 -7.812 1.00 89.31 183 VAL A CA 1
ATOM 1465 C C . VAL A 1 183 ? 5.874 -12.973 -6.478 1.00 89.31 183 VAL A C 1
ATOM 1467 O O . VAL A 1 183 ? 6.169 -12.045 -5.723 1.00 89.31 183 VAL A O 1
ATOM 1470 N N . THR A 1 184 ? 6.192 -14.230 -6.215 1.00 88.94 184 THR A N 1
ATOM 1471 C CA . THR A 1 184 ? 6.905 -14.648 -5.019 1.00 88.94 184 THR A CA 1
ATOM 1472 C C . THR A 1 184 ? 8.380 -14.918 -5.318 1.00 88.94 184 THR A C 1
ATOM 1474 O O . THR A 1 184 ? 8.730 -15.723 -6.182 1.00 88.94 184 THR A O 1
ATOM 1477 N N . LEU A 1 185 ? 9.252 -14.275 -4.537 1.00 89.56 185 LEU A N 1
ATOM 1478 C CA . LEU A 1 185 ? 10.683 -14.552 -4.472 1.00 89.56 185 LEU A CA 1
ATOM 1479 C C . LEU A 1 185 ? 10.960 -15.662 -3.457 1.00 89.56 185 LEU A C 1
ATOM 1481 O O . LEU A 1 185 ? 10.538 -15.600 -2.295 1.00 89.56 185 LEU A O 1
ATOM 1485 N N . SER A 1 186 ? 11.709 -16.674 -3.882 1.00 87.25 186 SER A N 1
ATOM 1486 C CA . SER A 1 186 ? 12.070 -17.827 -3.060 1.00 87.25 186 SER A CA 1
ATOM 1487 C C . SER A 1 186 ? 13.540 -18.201 -3.210 1.00 87.25 186 SER A C 1
ATOM 1489 O O . SER A 1 186 ? 14.136 -18.046 -4.271 1.00 87.25 186 SER A O 1
ATOM 1491 N N . SER A 1 187 ? 14.143 -18.698 -2.133 1.00 83.50 187 SER A N 1
ATOM 1492 C CA . SER A 1 187 ? 15.509 -19.227 -2.151 1.00 83.50 187 SER A CA 1
ATOM 1493 C C . SER A 1 187 ? 15.486 -20.724 -1.871 1.00 83.50 187 SER A C 1
ATOM 1495 O O . SER A 1 187 ? 14.744 -21.190 -0.996 1.00 83.50 187 SER A O 1
ATOM 1497 N N . ALA A 1 188 ? 16.276 -21.480 -2.632 1.00 74.31 188 ALA A N 1
ATOM 1498 C CA . ALA A 1 188 ? 16.458 -22.903 -2.397 1.00 74.31 188 ALA A CA 1
ATOM 1499 C C . ALA A 1 188 ? 17.385 -23.117 -1.189 1.00 74.31 188 ALA A C 1
ATOM 1501 O O . ALA A 1 188 ? 18.509 -22.619 -1.161 1.00 74.31 188 ALA A O 1
ATOM 1502 N N . LEU A 1 189 ? 16.917 -23.866 -0.189 1.00 66.69 189 LEU A N 1
ATOM 1503 C CA . LEU A 1 189 ? 17.759 -24.376 0.896 1.00 66.69 189 LEU A CA 1
ATOM 1504 C C . LEU A 1 189 ? 18.427 -25.690 0.460 1.00 66.69 189 LEU A C 1
ATOM 1506 O O . LEU A 1 189 ? 17.890 -26.420 -0.374 1.00 66.69 189 LEU A O 1
ATOM 1510 N N . GLU A 1 190 ? 19.555 -26.042 1.088 1.00 60.59 190 GLU A N 1
ATOM 1511 C CA . GLU A 1 190 ? 20.328 -27.272 0.812 1.00 60.59 190 GLU A CA 1
ATOM 1512 C C . GLU A 1 190 ? 19.504 -28.578 0.921 1.00 60.59 190 GLU A C 1
ATOM 1514 O O . GLU A 1 190 ? 19.908 -29.621 0.416 1.00 60.59 190 GLU A O 1
ATOM 1519 N N . THR A 1 191 ? 18.327 -28.538 1.553 1.00 56.44 191 THR A N 1
ATOM 1520 C CA . THR A 1 191 ? 17.462 -29.692 1.845 1.00 56.44 191 THR A CA 1
ATOM 1521 C C . THR A 1 191 ? 16.251 -29.843 0.914 1.00 56.44 191 THR A C 1
ATOM 1523 O O . THR A 1 191 ? 15.271 -30.488 1.287 1.00 56.44 191 THR A O 1
ATOM 1526 N N . ASN A 1 192 ? 16.291 -29.283 -0.304 1.00 59.69 192 ASN A N 1
ATOM 1527 C CA . ASN A 1 192 ? 15.175 -29.319 -1.271 1.00 59.69 192 ASN A CA 1
ATOM 1528 C C . ASN A 1 192 ? 13.896 -28.600 -0.782 1.00 59.69 192 ASN A C 1
ATOM 1530 O O . ASN A 1 192 ? 12.807 -28.808 -1.315 1.00 59.69 192 ASN A O 1
ATOM 1534 N N . GLN A 1 193 ? 14.020 -27.755 0.245 1.00 64.31 193 GLN A N 1
ATOM 1535 C CA . GLN A 1 193 ? 12.946 -26.895 0.734 1.00 64.31 193 GLN A CA 1
ATOM 1536 C C . GLN A 1 193 ? 13.129 -25.488 0.165 1.00 64.31 193 GLN A C 1
ATOM 1538 O O . GLN A 1 193 ? 14.202 -24.897 0.265 1.00 64.31 193 GLN A O 1
ATOM 1543 N N . THR A 1 194 ? 12.077 -24.932 -0.424 1.00 70.88 194 THR A N 1
ATOM 1544 C CA . THR A 1 194 ? 12.062 -23.542 -0.886 1.00 70.88 194 THR A CA 1
ATOM 1545 C C . THR A 1 194 ? 11.575 -22.644 0.241 1.00 70.88 194 THR A C 1
ATOM 1547 O O . THR A 1 194 ? 10.458 -22.815 0.737 1.00 70.88 194 THR A O 1
ATOM 1550 N N . ARG A 1 195 ? 12.386 -21.665 0.646 1.00 79.94 195 ARG A N 1
ATOM 1551 C CA . ARG A 1 195 ? 11.955 -20.634 1.592 1.00 79.94 195 ARG A CA 1
ATOM 1552 C C . ARG A 1 195 ? 11.418 -19.442 0.816 1.00 79.94 195 ARG A C 1
ATOM 1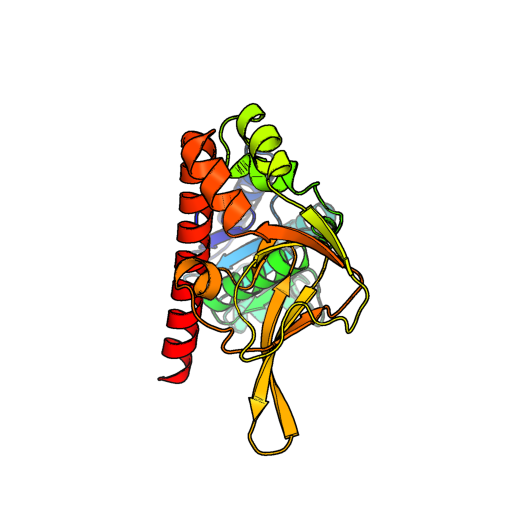554 O O . ARG A 1 195 ? 12.168 -18.805 0.078 1.00 79.94 195 ARG A O 1
ATOM 1561 N N . ARG A 1 196 ? 10.141 -19.112 1.022 1.00 81.44 196 ARG A N 1
ATOM 1562 C CA . ARG A 1 196 ? 9.574 -17.843 0.555 1.00 81.44 196 ARG A CA 1
ATOM 1563 C C . ARG A 1 196 ? 10.243 -16.689 1.296 1.00 81.44 196 ARG A C 1
ATOM 1565 O O . ARG A 1 196 ? 10.240 -16.672 2.527 1.00 81.44 196 ARG A O 1
ATOM 1572 N N . LEU A 1 197 ? 10.813 -15.751 0.549 1.00 79.00 197 LEU A N 1
ATOM 1573 C CA . LEU A 1 197 ? 11.463 -14.564 1.098 1.00 79.00 197 LEU A CA 1
ATOM 1574 C C . LEU A 1 197 ? 10.525 -13.363 1.064 1.00 79.00 197 LEU A C 1
ATOM 1576 O O . LEU A 1 197 ? 10.399 -12.664 2.064 1.00 79.00 197 LEU A O 1
ATOM 1580 N N . GLN A 1 198 ? 9.843 -13.153 -0.062 1.00 80.19 198 GLN A N 1
ATOM 1581 C CA . GLN A 1 198 ? 8.998 -11.983 -0.269 1.00 80.19 198 GLN A CA 1
ATOM 1582 C C . GLN A 1 198 ? 7.940 -12.260 -1.340 1.00 80.19 198 GLN A C 1
ATOM 1584 O O . GLN A 1 198 ? 8.204 -13.017 -2.270 1.00 80.19 198 GLN A O 1
ATOM 1589 N N . SER A 1 199 ? 6.773 -11.625 -1.226 1.00 81.06 199 SER A N 1
ATOM 1590 C CA . SER A 1 199 ? 5.750 -11.583 -2.280 1.00 81.06 199 SER A CA 1
ATOM 1591 C C . SER A 1 199 ? 5.561 -10.135 -2.736 1.00 81.06 199 SER A C 1
ATOM 1593 O O . SER A 1 199 ? 5.516 -9.219 -1.912 1.00 81.06 199 SER A O 1
ATOM 1595 N N . LEU A 1 200 ? 5.519 -9.926 -4.049 1.00 82.00 200 LEU A N 1
ATOM 1596 C CA . LEU A 1 200 ? 5.510 -8.629 -4.720 1.00 82.00 200 LEU A CA 1
ATOM 1597 C C . LEU A 1 200 ? 4.260 -8.532 -5.597 1.00 82.00 200 LEU A C 1
ATOM 1599 O O . LEU A 1 200 ? 4.047 -9.368 -6.469 1.00 82.00 200 LEU A O 1
ATOM 1603 N N . GLY A 1 201 ? 3.426 -7.520 -5.366 1.00 80.56 201 GLY A N 1
ATOM 1604 C CA . GLY A 1 201 ? 2.200 -7.289 -6.140 1.00 80.56 201 GLY A CA 1
ATOM 1605 C C . GLY A 1 201 ? 2.348 -6.199 -7.203 1.00 80.56 201 GLY A C 1
ATOM 1606 O O . GLY A 1 201 ? 3.415 -5.609 -7.358 1.00 80.56 201 GLY A O 1
ATOM 1607 N N . ALA A 1 202 ? 1.246 -5.886 -7.887 1.00 78.00 202 ALA A N 1
ATOM 1608 C CA . ALA A 1 202 ? 1.149 -4.787 -8.854 1.00 78.00 202 ALA A CA 1
ATOM 1609 C C . ALA A 1 202 ? 1.846 -3.484 -8.398 1.00 78.00 202 ALA A C 1
ATOM 1611 O O . ALA A 1 202 ? 1.784 -3.106 -7.225 1.00 78.00 202 ALA A O 1
ATOM 1612 N N . GLY A 1 203 ? 2.510 -2.807 -9.336 1.00 74.94 203 GLY A N 1
ATOM 1613 C CA . GLY A 1 203 ? 3.314 -1.602 -9.120 1.00 74.94 203 GLY A CA 1
ATOM 1614 C C . GLY A 1 203 ? 4.739 -1.859 -8.615 1.00 74.94 203 GLY A C 1
ATOM 1615 O O . GLY A 1 203 ? 5.523 -0.919 -8.512 1.00 74.94 203 GLY A O 1
ATOM 1616 N N . ASN A 1 204 ? 5.103 -3.108 -8.303 1.00 81.88 204 ASN A N 1
ATOM 1617 C CA . ASN A 1 204 ? 6.459 -3.454 -7.879 1.00 81.88 204 ASN A CA 1
ATOM 1618 C C . ASN A 1 204 ? 7.375 -3.812 -9.049 1.00 81.88 204 ASN A C 1
ATOM 1620 O O . ASN A 1 204 ? 6.946 -4.347 -10.072 1.00 81.88 204 ASN A O 1
ATOM 1624 N N . LEU A 1 205 ? 8.667 -3.581 -8.814 1.00 88.00 205 LEU A N 1
ATOM 1625 C CA . LEU A 1 205 ? 9.768 -4.071 -9.632 1.00 88.00 205 LEU A CA 1
ATOM 1626 C C . LEU A 1 205 ? 10.257 -5.439 -9.146 1.00 88.00 205 LEU A C 1
ATOM 1628 O O . LEU A 1 205 ? 10.247 -5.705 -7.939 1.00 88.00 205 LEU A O 1
ATOM 1632 N N . VAL A 1 206 ? 10.706 -6.279 -10.076 1.00 91.88 206 VAL A N 1
ATOM 1633 C CA . VAL A 1 206 ? 11.346 -7.568 -9.785 1.00 91.88 206 VAL A CA 1
ATOM 1634 C C . VAL A 1 206 ? 12.657 -7.678 -10.561 1.00 91.88 206 VAL A C 1
ATOM 1636 O O . VAL A 1 206 ? 12.700 -7.390 -11.759 1.00 91.88 206 VAL A O 1
ATOM 1639 N N . GLY A 1 207 ? 13.718 -8.118 -9.880 1.00 90.12 207 GLY A N 1
ATOM 1640 C CA . GLY A 1 207 ? 15.044 -8.319 -10.474 1.00 90.12 207 GLY A CA 1
ATOM 1641 C C . GLY A 1 207 ? 15.802 -7.021 -10.758 1.00 90.12 207 GLY A C 1
ATOM 1642 O O . GLY A 1 207 ? 16.823 -7.039 -11.442 1.00 90.12 207 GLY A O 1
ATOM 1643 N N . GLU A 1 208 ? 15.324 -5.882 -10.249 1.00 90.31 208 GLU A N 1
ATOM 1644 C CA . GLU A 1 208 ? 15.903 -4.578 -10.551 1.00 90.31 208 GLU A CA 1
ATOM 1645 C C . GLU A 1 208 ? 17.340 -4.452 -10.047 1.00 90.31 208 GLU A C 1
ATOM 1647 O O . GLU A 1 208 ? 18.192 -3.895 -10.735 1.00 90.31 208 GLU A O 1
ATOM 1652 N N . MET A 1 209 ? 17.637 -5.004 -8.869 1.00 86.31 209 MET A N 1
ATOM 1653 C CA . MET A 1 209 ? 18.971 -4.918 -8.283 1.00 86.31 209 MET A CA 1
ATOM 1654 C C . MET A 1 209 ? 19.991 -5.650 -9.148 1.00 86.31 209 MET A C 1
ATOM 1656 O O . MET A 1 209 ? 21.019 -5.076 -9.509 1.00 86.31 209 MET A O 1
ATOM 1660 N N . GLU A 1 210 ? 19.695 -6.892 -9.525 1.00 92.00 210 GLU A N 1
ATOM 1661 C CA . GLU A 1 210 ? 20.607 -7.693 -10.335 1.00 92.00 210 GLU A CA 1
ATOM 1662 C C . GLU A 1 210 ? 20.754 -7.153 -11.751 1.00 92.00 210 GLU A C 1
ATOM 1664 O O . GLU A 1 210 ? 21.863 -7.162 -12.289 1.00 92.00 210 GLU A O 1
ATOM 1669 N N . PHE A 1 211 ? 19.684 -6.587 -12.311 1.00 93.56 211 PHE A N 1
ATOM 1670 C CA . PHE A 1 211 ? 19.729 -5.890 -13.589 1.00 93.56 211 PHE A CA 1
ATOM 1671 C C . PHE A 1 211 ? 20.753 -4.740 -13.575 1.00 93.56 211 PHE A C 1
ATOM 1673 O O . PHE A 1 211 ? 21.582 -4.626 -14.480 1.00 93.56 211 PHE A O 1
ATOM 1680 N N . TYR A 1 212 ? 20.766 -3.898 -12.535 1.00 90.19 212 TYR A N 1
ATOM 1681 C CA . TYR A 1 212 ? 21.736 -2.796 -12.442 1.00 90.19 212 TYR A CA 1
ATOM 1682 C C . TYR A 1 212 ? 23.137 -3.254 -12.024 1.00 90.19 212 TYR A C 1
ATOM 1684 O O . TYR A 1 212 ? 24.130 -2.724 -12.527 1.00 90.19 212 TYR A O 1
ATOM 1692 N N . LEU A 1 213 ? 23.234 -4.240 -11.129 1.00 90.00 213 LEU A N 1
ATOM 1693 C CA . LEU A 1 213 ? 24.510 -4.792 -10.666 1.00 90.00 213 LEU A CA 1
ATOM 1694 C C . LEU A 1 213 ? 25.181 -5.705 -11.699 1.00 90.00 213 LEU A C 1
ATOM 1696 O O . LEU A 1 213 ? 26.366 -6.003 -11.553 1.00 90.00 213 LEU A O 1
ATOM 1700 N N . ARG A 1 214 ? 24.448 -6.135 -12.736 1.00 89.75 214 ARG A N 1
ATOM 1701 C CA . ARG A 1 214 ? 24.874 -7.153 -13.711 1.00 89.75 214 ARG A CA 1
ATOM 1702 C C . ARG A 1 214 ? 25.336 -8.434 -13.021 1.00 89.75 214 ARG A C 1
ATOM 1704 O O . ARG A 1 214 ? 26.387 -8.991 -13.340 1.00 89.75 214 ARG A O 1
ATOM 1711 N N . ALA A 1 215 ? 24.553 -8.860 -12.039 1.00 92.38 215 ALA A N 1
ATOM 1712 C CA . ALA A 1 215 ? 24.806 -10.051 -11.245 1.00 92.38 215 ALA A CA 1
ATOM 1713 C C . ALA A 1 215 ? 23.757 -11.135 -11.552 1.00 92.38 215 ALA A C 1
ATOM 1715 O O . ALA A 1 215 ? 22.686 -10.815 -12.065 1.00 92.38 215 ALA A O 1
ATOM 1716 N N . PRO A 1 216 ? 24.036 -12.413 -11.256 1.00 92.75 216 PRO A N 1
ATOM 1717 C CA . PRO A 1 216 ? 23.016 -13.455 -11.301 1.00 92.75 216 PRO A CA 1
ATOM 1718 C C . PRO A 1 216 ? 21.947 -13.266 -10.219 1.00 92.75 216 PRO A C 1
ATOM 1720 O O . PRO A 1 216 ? 22.247 -12.752 -9.138 1.00 92.75 216 PRO A O 1
ATOM 1723 N N . HIS A 1 217 ? 20.730 -13.752 -10.468 1.00 92.81 217 HIS A N 1
ATOM 1724 C CA . HIS A 1 217 ? 19.641 -13.694 -9.495 1.00 92.81 217 HIS A CA 1
ATOM 1725 C C . HIS A 1 217 ? 19.960 -14.503 -8.225 1.00 92.81 217 HIS A C 1
ATOM 1727 O O . HIS A 1 217 ? 20.222 -15.706 -8.304 1.00 92.81 217 HIS A O 1
ATOM 1733 N N . PRO A 1 218 ? 19.905 -13.899 -7.021 1.00 89.50 218 PRO A N 1
ATOM 1734 C CA . PRO A 1 218 ? 20.166 -14.609 -5.768 1.00 89.50 218 PRO A CA 1
ATOM 1735 C C . PRO A 1 218 ? 18.997 -15.512 -5.349 1.00 89.50 218 PRO A C 1
ATOM 1737 O O . PRO A 1 218 ? 19.126 -16.316 -4.426 1.00 89.50 218 PRO A O 1
ATOM 1740 N N . THR A 1 219 ? 17.843 -15.362 -6.002 1.00 91.12 219 THR A N 1
ATOM 1741 C CA . THR A 1 219 ? 16.576 -16.025 -5.678 1.00 91.12 219 THR A CA 1
ATOM 1742 C C . THR A 1 219 ? 15.851 -16.413 -6.964 1.00 91.12 219 THR A C 1
ATOM 1744 O O . THR A 1 219 ? 16.197 -15.933 -8.038 1.00 91.12 219 THR A O 1
ATOM 1747 N N . SER A 1 220 ? 14.858 -17.291 -6.858 1.00 93.00 220 SER A N 1
ATOM 1748 C CA . SER A 1 220 ? 13.934 -17.621 -7.947 1.00 93.00 220 SER A CA 1
ATOM 1749 C C . SER A 1 220 ? 12.652 -16.806 -7.807 1.00 93.00 220 SER A C 1
ATOM 1751 O O . SER A 1 220 ? 12.175 -16.617 -6.685 1.00 93.00 220 SER A O 1
ATOM 1753 N N . ALA A 1 221 ? 12.063 -16.388 -8.924 1.00 94.56 221 ALA A N 1
ATOM 1754 C CA . ALA A 1 221 ? 10.801 -15.654 -8.966 1.00 94.56 221 ALA A CA 1
ATOM 1755 C C . ALA A 1 221 ? 9.709 -16.481 -9.651 1.00 94.56 221 ALA A C 1
ATOM 1757 O O . ALA A 1 221 ? 9.867 -16.887 -10.802 1.00 94.56 221 ALA A O 1
ATOM 1758 N N . VAL A 1 222 ? 8.595 -16.710 -8.953 1.00 93.38 222 VAL A N 1
ATOM 1759 C CA . VAL A 1 222 ? 7.450 -17.494 -9.442 1.00 93.38 222 VAL A CA 1
ATOM 1760 C C . VAL A 1 222 ? 6.186 -16.648 -9.382 1.00 93.38 222 VAL A C 1
ATOM 1762 O O . VAL A 1 222 ? 5.960 -15.931 -8.413 1.00 93.38 222 VAL A O 1
ATOM 1765 N N . VAL A 1 223 ? 5.361 -16.737 -10.416 1.00 92.19 223 VAL A N 1
ATOM 1766 C CA . VAL A 1 223 ? 4.054 -16.083 -10.492 1.00 92.19 223 VAL A CA 1
ATOM 1767 C C . VAL A 1 223 ? 3.031 -16.875 -9.669 1.00 92.19 223 VAL A C 1
ATOM 1769 O O . VAL A 1 223 ? 2.877 -18.075 -9.875 1.00 92.19 223 VAL A O 1
ATOM 1772 N N . ASP A 1 224 ? 2.307 -16.237 -8.749 1.00 83.88 224 ASP A N 1
ATOM 1773 C CA . ASP A 1 224 ? 1.380 -16.930 -7.833 1.00 83.88 224 ASP A CA 1
ATOM 1774 C C . ASP A 1 224 ? -0.053 -17.061 -8.386 1.00 83.88 224 ASP A C 1
ATOM 1776 O O . ASP A 1 224 ? -0.822 -17.928 -7.967 1.00 83.88 224 ASP A O 1
ATOM 1780 N N . GLN A 1 225 ? -0.426 -16.202 -9.334 1.00 83.75 225 GLN A N 1
ATOM 1781 C CA . GLN A 1 225 ? -1.755 -16.123 -9.956 1.00 83.75 225 GLN A CA 1
ATOM 1782 C C . GLN A 1 225 ? -1.626 -15.612 -11.402 1.00 83.75 225 GLN A C 1
ATOM 1784 O O . GLN A 1 225 ? -0.596 -15.018 -11.704 1.00 83.75 225 GLN A O 1
ATOM 1789 N N . PRO A 1 226 ? -2.629 -15.756 -12.290 1.00 83.50 226 PRO A N 1
ATOM 1790 C CA . PRO A 1 226 ? -2.566 -15.153 -13.623 1.00 83.50 226 PRO A CA 1
ATOM 1791 C C . PRO A 1 226 ? -2.199 -13.664 -13.554 1.00 83.50 226 PRO A C 1
ATOM 1793 O O . PRO A 1 226 ? -2.817 -12.906 -12.798 1.00 83.50 226 PRO A O 1
ATOM 1796 N N . SER A 1 227 ? -1.146 -13.277 -14.270 1.00 87.75 227 SER A N 1
ATOM 1797 C CA . SER A 1 227 ? -0.461 -11.995 -14.105 1.00 87.75 227 SER A CA 1
ATOM 1798 C C . SER A 1 227 ? -0.026 -11.415 -15.449 1.00 87.75 227 SER A C 1
ATOM 1800 O O . SER A 1 227 ? 0.426 -12.154 -16.316 1.00 87.75 227 SER A O 1
ATOM 1802 N N . THR A 1 228 ? -0.095 -10.091 -15.572 1.00 88.31 228 THR A N 1
ATOM 1803 C CA . THR A 1 228 ? 0.431 -9.327 -16.710 1.00 88.31 228 THR A CA 1
ATOM 1804 C C . THR A 1 228 ? 1.593 -8.474 -16.220 1.00 88.31 228 THR A C 1
ATOM 1806 O O . THR A 1 228 ? 1.471 -7.692 -15.265 1.00 88.31 228 THR A O 1
ATOM 1809 N N . LEU A 1 229 ? 2.756 -8.682 -16.825 1.00 93.31 229 LEU A N 1
ATOM 1810 C CA . LEU A 1 229 ? 4.004 -8.013 -16.487 1.00 93.31 229 LEU A CA 1
ATOM 1811 C C . LEU A 1 229 ? 4.575 -7.328 -17.722 1.00 93.31 229 LEU A C 1
ATOM 1813 O O . LEU A 1 229 ? 4.284 -7.704 -18.848 1.00 93.31 229 LEU A O 1
ATOM 1817 N N . TYR A 1 230 ? 5.457 -6.364 -17.500 1.00 92.75 230 TYR A N 1
ATOM 1818 C CA . TYR A 1 230 ? 6.284 -5.784 -18.549 1.00 92.75 230 TYR A CA 1
ATOM 1819 C C . TYR A 1 230 ? 7.745 -6.042 -18.231 1.00 92.75 230 TYR A C 1
ATOM 1821 O O . TYR A 1 230 ? 8.156 -5.883 -17.081 1.00 92.75 230 TYR A O 1
ATOM 1829 N N . ARG A 1 231 ? 8.547 -6.410 -19.229 1.00 95.25 231 ARG A N 1
ATOM 1830 C CA . ARG A 1 231 ? 9.997 -6.545 -19.073 1.00 95.25 231 ARG A CA 1
ATOM 1831 C C . ARG A 1 231 ? 10.751 -5.495 -19.870 1.00 95.25 231 ARG A C 1
ATOM 1833 O O . ARG A 1 231 ? 10.393 -5.180 -21.001 1.00 95.25 231 ARG A O 1
ATOM 1840 N N . LEU A 1 232 ? 11.832 -5.008 -19.279 1.00 95.94 232 LEU A N 1
ATOM 1841 C CA . LEU A 1 232 ? 12.819 -4.141 -19.906 1.00 95.94 232 LEU A CA 1
ATOM 1842 C C . LEU A 1 232 ? 14.134 -4.910 -20.029 1.00 95.94 232 LEU A C 1
ATOM 1844 O O . LEU A 1 232 ? 14.677 -5.361 -19.020 1.00 95.94 232 LEU A O 1
ATOM 1848 N N . SER A 1 233 ? 14.656 -5.048 -21.246 1.00 96.19 233 SER A N 1
ATOM 1849 C CA . SER A 1 233 ? 15.963 -5.673 -21.478 1.00 96.19 233 SER A CA 1
ATOM 1850 C C . SER A 1 233 ? 17.117 -4.688 -21.269 1.00 96.19 233 SER A C 1
ATOM 1852 O O . SER A 1 233 ? 16.943 -3.467 -21.334 1.00 96.19 233 SER A O 1
ATOM 1854 N N . GLN A 1 234 ? 18.327 -5.213 -21.057 1.00 93.50 234 GLN A N 1
ATOM 1855 C CA . GLN A 1 234 ? 19.550 -4.399 -20.984 1.00 93.50 234 GLN A CA 1
ATOM 1856 C C . GLN A 1 234 ? 19.753 -3.539 -22.239 1.00 93.50 234 GLN A C 1
ATOM 1858 O O . GLN A 1 234 ? 20.081 -2.353 -22.130 1.00 93.50 234 GLN A O 1
ATOM 1863 N N . ASP A 1 235 ? 19.517 -4.129 -23.412 1.00 95.19 235 ASP A N 1
ATOM 1864 C CA . ASP A 1 235 ? 19.672 -3.463 -24.704 1.00 95.19 235 ASP A CA 1
ATOM 1865 C C . ASP A 1 235 ? 18.633 -2.353 -24.881 1.00 95.19 235 ASP A C 1
ATOM 1867 O O . ASP A 1 235 ? 18.994 -1.225 -25.211 1.00 95.19 235 ASP A O 1
ATOM 1871 N N . ALA A 1 236 ? 17.360 -2.619 -24.562 1.00 95.62 236 ALA A N 1
ATOM 1872 C CA . ALA A 1 236 ? 16.303 -1.610 -24.609 1.00 95.62 236 ALA A CA 1
ATOM 1873 C C . ALA A 1 236 ? 16.584 -0.454 -23.637 1.00 95.62 236 ALA A C 1
ATOM 1875 O O . ALA A 1 236 ? 16.451 0.714 -23.999 1.00 95.62 236 ALA A O 1
ATOM 1876 N N . ALA A 1 237 ? 17.066 -0.752 -22.426 1.00 93.38 237 ALA A N 1
ATOM 1877 C CA . ALA A 1 237 ? 17.459 0.274 -21.466 1.00 93.38 237 ALA A CA 1
ATOM 1878 C C . ALA A 1 237 ? 18.660 1.104 -21.953 1.00 93.38 237 ALA A C 1
ATOM 1880 O O . ALA A 1 237 ? 18.742 2.303 -21.677 1.00 93.38 237 ALA A O 1
ATOM 1881 N N . GLN A 1 238 ? 19.612 0.485 -22.657 1.00 93.69 238 GLN A N 1
ATOM 1882 C CA . GLN A 1 238 ? 20.739 1.191 -23.263 1.00 93.69 238 GLN A CA 1
ATOM 1883 C C . GLN A 1 238 ? 20.291 2.091 -24.414 1.00 93.69 238 GLN A C 1
ATOM 1885 O O . GLN A 1 238 ? 20.703 3.251 -24.463 1.00 93.69 238 GLN A O 1
ATOM 1890 N N . ASP A 1 239 ? 19.426 1.589 -25.284 1.00 95.81 239 ASP A N 1
ATOM 1891 C CA . ASP A 1 239 ? 18.840 2.351 -26.377 1.00 95.81 239 ASP A CA 1
ATOM 1892 C C . ASP A 1 239 ? 18.029 3.542 -25.862 1.00 95.81 239 ASP A C 1
ATOM 1894 O O . ASP A 1 239 ? 18.187 4.654 -26.369 1.00 95.81 239 ASP A O 1
ATOM 1898 N N . MET A 1 240 ? 17.224 3.340 -24.817 1.00 94.94 240 MET A N 1
ATOM 1899 C CA . MET A 1 240 ? 16.461 4.400 -24.158 1.00 94.94 240 MET A CA 1
ATOM 1900 C C . MET A 1 240 ? 17.385 5.496 -23.619 1.00 94.94 240 MET A C 1
ATOM 1902 O O . MET A 1 240 ? 17.154 6.672 -23.879 1.00 94.94 240 MET A O 1
ATOM 1906 N N . ARG A 1 241 ? 18.493 5.134 -22.954 1.00 93.69 241 ARG A N 1
ATOM 1907 C CA . ARG A 1 241 ? 19.491 6.109 -22.466 1.00 93.69 241 ARG A CA 1
ATOM 1908 C C . ARG A 1 241 ? 20.124 6.943 -23.581 1.00 93.69 241 ARG A C 1
ATOM 1910 O O . ARG A 1 241 ? 20.526 8.073 -23.323 1.00 93.69 241 ARG A O 1
ATOM 1917 N N . GLN A 1 242 ? 20.261 6.389 -24.785 1.00 94.31 242 GLN A N 1
ATOM 1918 C CA . GLN A 1 242 ? 20.873 7.087 -25.919 1.00 94.31 242 GLN A CA 1
ATOM 1919 C C . GLN A 1 242 ? 19.872 7.953 -26.689 1.00 94.31 242 GLN A C 1
ATOM 1921 O O . GLN A 1 242 ? 20.209 9.066 -27.086 1.00 94.31 242 GLN A O 1
ATOM 1926 N N . LYS A 1 243 ? 18.665 7.432 -26.928 1.00 93.75 243 LYS A N 1
ATOM 1927 C CA . LYS A 1 243 ? 17.653 8.054 -27.794 1.00 93.75 243 LYS A CA 1
ATOM 1928 C C . LYS A 1 243 ? 16.721 9.001 -27.030 1.00 93.75 243 LYS A C 1
ATOM 1930 O O . LYS A 1 243 ? 16.331 10.019 -27.589 1.00 93.75 243 LYS A O 1
ATOM 1935 N N . HIS A 1 244 ? 16.405 8.681 -25.774 1.00 93.12 244 HIS A N 1
ATOM 1936 C CA . HIS A 1 244 ? 15.461 9.410 -24.917 1.00 93.12 244 HIS A CA 1
ATOM 1937 C C . HIS A 1 244 ? 16.002 9.534 -23.476 1.00 93.12 244 HIS A C 1
ATOM 1939 O O . HIS A 1 244 ? 15.459 8.931 -22.540 1.00 93.12 244 HIS A O 1
ATOM 1945 N N . PRO A 1 245 ? 17.112 10.270 -23.266 1.00 91.69 245 PRO A N 1
ATOM 1946 C CA . PRO A 1 245 ? 17.788 10.355 -21.970 1.00 91.69 245 PRO A CA 1
ATOM 1947 C C . PRO A 1 245 ? 16.895 10.899 -20.845 1.00 91.69 245 PRO A C 1
ATOM 1949 O O . PRO A 1 245 ? 17.055 10.496 -19.696 1.00 91.69 245 PRO A O 1
ATOM 1952 N N . GLU A 1 246 ? 15.937 11.770 -21.158 1.00 86.75 246 GLU A N 1
ATOM 1953 C CA . GLU A 1 246 ? 14.942 12.281 -20.215 1.00 86.75 246 GLU A CA 1
ATOM 1954 C C . GLU A 1 246 ? 14.020 11.179 -19.678 1.00 86.75 246 GLU A C 1
ATOM 1956 O O . GLU A 1 246 ? 13.775 11.121 -18.475 1.00 86.75 246 GLU A O 1
ATOM 1961 N N . ILE A 1 247 ? 13.575 10.260 -20.542 1.00 88.06 247 ILE A N 1
ATOM 1962 C CA . ILE A 1 247 ? 12.740 9.119 -20.148 1.00 88.06 247 ILE A CA 1
ATOM 1963 C C . ILE A 1 247 ? 13.557 8.167 -19.271 1.00 88.06 247 ILE A C 1
ATOM 1965 O O . ILE A 1 247 ? 13.094 7.727 -18.216 1.00 88.06 247 ILE A O 1
ATOM 1969 N N . ALA A 1 248 ? 14.803 7.897 -19.671 1.00 90.00 248 ALA A N 1
ATOM 1970 C CA . ALA A 1 248 ? 15.704 7.047 -18.906 1.00 90.00 248 ALA A CA 1
ATOM 1971 C C . ALA A 1 248 ? 16.002 7.609 -17.507 1.00 90.00 248 ALA A C 1
ATOM 1973 O O . ALA A 1 248 ? 16.020 6.844 -16.542 1.00 90.00 248 ALA A O 1
ATOM 1974 N N . ALA A 1 249 ? 16.220 8.922 -17.387 1.00 86.50 249 ALA A N 1
ATOM 1975 C CA . ALA A 1 249 ? 16.478 9.580 -16.109 1.00 86.50 249 ALA A CA 1
ATOM 1976 C C . ALA A 1 249 ? 15.272 9.475 -15.165 1.00 86.50 249 ALA A C 1
ATOM 1978 O O . ALA A 1 249 ? 15.431 9.055 -14.021 1.00 86.50 249 ALA A O 1
ATOM 1979 N N . THR A 1 250 ? 14.060 9.760 -15.652 1.00 83.25 250 THR A N 1
ATOM 1980 C CA . THR A 1 250 ? 12.838 9.616 -14.846 1.00 83.25 250 THR A CA 1
ATOM 1981 C C . THR A 1 250 ? 12.619 8.169 -14.398 1.00 83.25 250 THR A C 1
ATOM 1983 O O . THR A 1 250 ? 12.294 7.918 -13.238 1.00 83.25 250 THR A O 1
ATOM 1986 N N . PHE A 1 251 ? 12.863 7.193 -15.276 1.00 85.56 251 PHE A N 1
ATOM 1987 C CA . PHE A 1 251 ? 12.781 5.784 -14.891 1.00 85.56 251 PHE A CA 1
ATOM 1988 C C . PHE A 1 251 ? 13.821 5.407 -13.821 1.00 85.56 251 PHE A C 1
ATOM 1990 O O . PHE A 1 251 ? 13.507 4.685 -12.876 1.00 85.56 251 PHE A O 1
ATOM 1997 N N . GLN A 1 252 ? 15.051 5.916 -13.919 1.00 86.56 252 GLN A N 1
ATOM 1998 C CA . GLN A 1 252 ? 16.075 5.692 -12.895 1.00 86.56 252 GLN A CA 1
ATOM 1999 C C . GLN A 1 252 ? 15.685 6.299 -11.543 1.00 86.56 252 GLN A C 1
ATOM 2001 O O . GLN A 1 252 ? 15.861 5.641 -10.518 1.00 86.56 252 GLN A O 1
ATOM 2006 N N . GLU A 1 253 ? 15.118 7.507 -11.525 1.00 81.94 253 GLU A N 1
ATOM 2007 C CA . GLU A 1 253 ? 14.591 8.125 -10.302 1.00 81.94 253 GLU A CA 1
ATOM 2008 C C . GLU A 1 253 ? 13.500 7.261 -9.655 1.00 81.94 253 GLU A C 1
ATOM 2010 O O . GLU A 1 253 ? 13.520 7.054 -8.440 1.00 81.94 253 GLU A O 1
ATOM 2015 N N . PHE A 1 254 ? 12.606 6.676 -10.459 1.00 80.81 254 PHE A N 1
ATOM 2016 C CA . PHE A 1 254 ? 11.600 5.731 -9.972 1.00 80.81 254 PHE A CA 1
ATOM 2017 C C . PHE A 1 254 ? 12.219 4.484 -9.323 1.00 80.81 254 PHE A C 1
ATOM 2019 O O . PHE A 1 254 ? 11.813 4.091 -8.222 1.00 80.81 254 PHE A O 1
ATOM 2026 N N . VAL A 1 255 ? 13.220 3.872 -9.965 1.00 83.50 255 VAL A N 1
ATOM 2027 C CA . VAL A 1 255 ? 13.916 2.704 -9.399 1.00 83.50 255 VAL A CA 1
ATOM 2028 C C . VAL A 1 255 ? 14.588 3.072 -8.076 1.00 83.50 255 VAL A C 1
ATOM 2030 O O . VAL A 1 255 ? 14.453 2.344 -7.094 1.00 83.50 255 VAL A O 1
ATOM 2033 N N . ILE A 1 256 ? 15.278 4.215 -8.023 1.00 80.31 256 ILE A N 1
ATOM 2034 C CA . ILE A 1 256 ? 15.961 4.696 -6.814 1.00 80.31 256 ILE A CA 1
ATOM 2035 C C . ILE A 1 256 ? 14.962 4.923 -5.675 1.00 80.31 256 ILE A C 1
ATOM 2037 O O . ILE A 1 256 ? 15.220 4.497 -4.547 1.00 80.31 256 ILE A O 1
ATOM 2041 N N . GLY A 1 257 ? 13.820 5.557 -5.955 1.00 76.62 257 GLY A N 1
ATOM 2042 C CA . GLY A 1 257 ? 12.744 5.732 -4.978 1.00 76.62 257 GLY A CA 1
ATOM 2043 C C . GLY A 1 257 ? 12.233 4.393 -4.442 1.00 76.62 257 GLY A C 1
ATOM 2044 O O . GLY A 1 257 ? 12.216 4.179 -3.231 1.00 76.62 257 GLY A O 1
ATOM 2045 N N . THR A 1 258 ? 11.939 3.449 -5.340 1.00 73.88 258 THR A N 1
ATOM 2046 C CA . THR A 1 258 ? 11.448 2.107 -4.982 1.00 73.88 258 THR A CA 1
ATOM 2047 C C . THR A 1 258 ? 12.441 1.344 -4.101 1.00 73.88 258 THR A C 1
ATOM 2049 O O . THR A 1 258 ? 12.060 0.759 -3.085 1.00 73.88 258 THR A O 1
ATOM 2052 N N . LEU A 1 259 ? 13.731 1.368 -4.447 1.00 77.25 259 LEU A N 1
ATOM 2053 C CA . LEU A 1 259 ? 14.784 0.732 -3.650 1.00 77.25 259 LEU A CA 1
ATOM 2054 C C . LEU A 1 259 ? 14.942 1.394 -2.275 1.00 77.25 259 LEU A C 1
ATOM 2056 O O . LEU A 1 259 ? 15.161 0.703 -1.279 1.00 77.25 259 LEU A O 1
ATOM 2060 N N . SER A 1 260 ? 14.802 2.719 -2.203 1.00 73.75 260 SER A N 1
ATOM 2061 C CA . SER A 1 260 ? 14.921 3.475 -0.950 1.00 73.75 260 SER A CA 1
ATOM 2062 C C . SER A 1 260 ? 13.785 3.142 0.023 1.00 73.75 260 SER A C 1
ATOM 2064 O O . SER A 1 260 ? 14.027 2.931 1.217 1.00 73.75 260 SER A O 1
ATOM 2066 N N . ASP A 1 261 ? 12.559 3.021 -0.489 1.00 69.50 261 ASP A N 1
ATOM 2067 C CA . ASP A 1 261 ? 11.393 2.600 0.291 1.00 69.50 261 ASP A CA 1
ATOM 2068 C C . ASP A 1 261 ? 11.558 1.157 0.796 1.00 69.50 261 ASP A C 1
ATOM 2070 O O . ASP A 1 261 ? 11.372 0.890 1.987 1.00 69.50 261 ASP A O 1
ATOM 2074 N N . ARG A 1 262 ? 12.011 0.231 -0.064 1.00 71.00 262 ARG A N 1
ATOM 2075 C CA . ARG A 1 262 ? 12.296 -1.168 0.316 1.00 71.00 262 ARG A CA 1
ATOM 2076 C C . ARG A 1 262 ? 13.377 -1.286 1.387 1.00 71.00 262 ARG A C 1
ATOM 2078 O O . ARG A 1 262 ? 13.205 -2.037 2.350 1.00 71.00 262 ARG A O 1
ATOM 2085 N N . LEU A 1 263 ? 14.473 -0.538 1.259 1.00 72.50 263 LEU A N 1
ATOM 2086 C CA . LEU A 1 263 ? 15.530 -0.503 2.272 1.00 72.50 263 LEU A CA 1
ATOM 2087 C C . LEU A 1 263 ? 14.991 0.002 3.609 1.00 72.50 263 LEU A C 1
ATOM 2089 O O . LEU A 1 263 ? 15.253 -0.606 4.644 1.00 72.50 263 LEU A O 1
ATOM 2093 N N . THR A 1 264 ? 14.193 1.069 3.591 1.00 67.56 264 THR A N 1
ATOM 2094 C CA . THR A 1 264 ? 13.593 1.641 4.804 1.00 67.56 264 THR A CA 1
ATOM 2095 C C . THR A 1 264 ? 12.688 0.635 5.516 1.00 67.56 264 THR A C 1
ATOM 2097 O O . THR A 1 264 ? 12.775 0.493 6.736 1.00 67.56 264 THR A O 1
ATOM 2100 N N . LEU A 1 265 ? 11.859 -0.101 4.768 1.00 60.66 265 LEU A N 1
ATOM 2101 C CA . LEU A 1 265 ? 11.015 -1.170 5.314 1.00 60.66 265 LEU A CA 1
ATOM 2102 C C . LEU A 1 265 ? 11.852 -2.312 5.906 1.00 60.66 265 LEU A C 1
ATOM 2104 O O . LEU A 1 265 ? 11.589 -2.754 7.024 1.00 60.66 265 LEU A O 1
ATOM 2108 N N . THR A 1 266 ? 12.901 -2.735 5.200 1.00 63.19 266 THR A N 1
ATOM 2109 C CA . THR A 1 266 ? 13.804 -3.801 5.660 1.00 63.19 266 THR A CA 1
ATOM 2110 C C . THR A 1 266 ? 14.537 -3.399 6.944 1.00 63.19 266 THR A C 1
ATOM 2112 O O . THR A 1 266 ? 14.626 -4.189 7.882 1.00 63.19 266 THR A O 1
ATOM 2115 N N . TYR A 1 267 ? 15.021 -2.155 7.039 1.00 66.00 267 TYR A N 1
ATOM 2116 C CA . TYR A 1 267 ? 15.676 -1.649 8.249 1.00 66.00 267 TYR A CA 1
ATOM 2117 C C . TYR A 1 267 ? 14.740 -1.617 9.464 1.00 66.00 267 TYR A C 1
ATOM 2119 O O . TYR A 1 267 ? 15.194 -1.921 10.568 1.00 66.00 267 TYR A O 1
ATOM 2127 N N . ARG A 1 268 ? 13.450 -1.295 9.284 1.00 59.12 268 ARG A N 1
ATOM 2128 C CA . ARG A 1 268 ? 12.462 -1.358 10.378 1.00 59.12 268 ARG A CA 1
ATOM 2129 C C . ARG A 1 268 ? 12.274 -2.787 10.884 1.00 59.12 268 ARG A C 1
ATOM 2131 O O . ARG A 1 268 ? 12.413 -3.018 12.079 1.00 59.12 268 ARG A O 1
ATOM 2138 N N . GLN A 1 269 ? 12.080 -3.743 9.976 1.00 56.28 269 GLN A N 1
ATOM 2139 C CA . GLN A 1 269 ? 11.885 -5.157 10.324 1.00 56.28 269 GLN A CA 1
ATOM 2140 C C . GLN A 1 269 ? 13.095 -5.761 11.050 1.00 56.28 269 GLN A C 1
ATOM 2142 O O . GLN A 1 269 ? 12.944 -6.512 12.010 1.00 56.28 269 GLN A O 1
ATOM 2147 N N . VAL A 1 270 ? 14.317 -5.419 10.627 1.00 66.38 270 VAL A N 1
ATOM 2148 C CA . VAL A 1 270 ? 15.536 -5.862 11.325 1.00 66.38 270 VAL A CA 1
ATOM 2149 C C . VAL A 1 270 ? 15.659 -5.204 12.703 1.00 66.38 270 VAL A C 1
ATOM 2151 O O . VAL A 1 270 ? 16.097 -5.856 13.647 1.00 66.38 270 VAL A O 1
ATOM 2154 N N . GLY A 1 271 ? 15.254 -3.939 12.843 1.00 52.66 271 GLY A N 1
ATOM 2155 C CA . GLY A 1 271 ? 15.230 -3.241 14.130 1.00 52.66 271 GLY A CA 1
ATOM 2156 C C . GLY A 1 271 ? 14.257 -3.855 15.141 1.00 52.66 271 GLY A C 1
ATOM 2157 O O . GLY A 1 271 ? 14.586 -3.929 16.321 1.00 52.66 271 GLY A O 1
ATOM 2158 N N . GLU A 1 272 ? 13.103 -4.337 14.680 1.00 54.00 272 GLU A N 1
ATOM 2159 C CA . GLU A 1 272 ? 12.093 -5.018 15.506 1.00 54.00 272 GLU A CA 1
ATOM 2160 C C . GLU A 1 272 ? 12.538 -6.411 15.974 1.00 54.00 272 GLU A C 1
ATOM 2162 O O . GLU A 1 272 ? 12.180 -6.832 17.067 1.00 54.00 272 GLU A O 1
ATOM 2167 N N . LEU A 1 273 ? 13.359 -7.117 15.188 1.00 50.31 273 LEU A N 1
ATOM 2168 C CA . LEU A 1 273 ? 13.899 -8.437 15.551 1.00 50.31 273 LEU A CA 1
ATOM 2169 C C . LEU A 1 273 ? 15.069 -8.381 16.551 1.00 50.31 273 LEU A C 1
ATOM 2171 O O . LEU A 1 273 ? 15.491 -9.422 17.055 1.00 50.31 273 LEU A O 1
ATOM 2175 N N . LEU A 1 274 ? 15.628 -7.193 16.797 1.00 51.78 274 LEU A N 1
ATOM 2176 C CA . LEU A 1 274 ? 16.770 -6.973 17.692 1.00 51.78 274 LEU A CA 1
ATOM 2177 C C . LEU A 1 274 ? 16.372 -6.400 19.068 1.00 51.78 274 LEU A C 1
ATOM 2179 O O . LEU A 1 274 ? 17.264 -6.095 19.864 1.00 51.78 274 LEU A O 1
ATOM 2183 N N . GLN A 1 275 ? 15.072 -6.262 19.349 1.00 41.75 275 GLN A N 1
ATOM 2184 C CA . GLN A 1 275 ? 14.512 -5.870 20.652 1.00 41.75 275 GLN A CA 1
ATOM 2185 C C . GLN A 1 275 ? 13.824 -7.054 21.336 1.00 41.75 275 GLN A C 1
ATOM 2187 O O . GLN A 1 275 ? 13.859 -7.086 22.587 1.00 41.75 275 GLN A O 1
#

pLDDT: mean 80.65, std 14.86, range [29.91, 96.19]

Secondary structure (DSSP, 8-state):
--SSTTSEEEEEEEEEE-HHHHHHHHHHHHHHHT-TTSPPP-EEEEEEEEEEEE-HHHHHHHHHHHHHHHHTTPEEEEES--HHHHHHHHHTTSS-TT-TTEEEESSHHHHHHHHHHHHHHSS-GGGGS---HHHHHTTT-SSHHHHHHHHTT-EEEEE-TT-EEE-TT-B--EEEEEEESEEEEEEE-TTSPEEEEEEEETT-EESHHHHHHT-B-SSEEEE-SSEEEEEEEHHHHHHHHHH-HHHHHHHHHHHHHHHHHHHHHHHHHHHHTT-

Organism: NCBI:txid904376

Radius of gyration: 24.68 Å; chains: 1; bounding box: 50×52×62 Å